Protein AF-A0AAW0AWB2-F1 (afdb_monomer_lite)

Secondary structure (DSSP, 8-state):
-HHHHHTTSPPPSS---SSS--GGGGGBTT-EEEE--TT-S-PEEEESHHHHHHHHHHHHHH--S---TTS---EEE-HHHHHHHHHHHHHHTS-TTT-BHHHHHHH---EEESS-S--BTTBPPEE-HHHHHHSPPPTT-S---EEEPPHHHHHHHHHHHTTTT---THHHHHHHHHTTT--GGGTTT--------

Structure (mmCIF, N/CA/C/O backbone):
data_AF-A0AAW0AWB2-F1
#
_entry.id   AF-A0AAW0AWB2-F1
#
loop_
_atom_site.group_PDB
_atom_site.id
_atom_site.type_symbol
_atom_site.label_atom_id
_atom_site.label_alt_id
_atom_site.label_comp_id
_atom_site.label_asym_id
_atom_site.label_entity_id
_atom_site.label_seq_id
_atom_site.pdbx_PDB_ins_code
_atom_site.Cartn_x
_atom_site.Cartn_y
_atom_site.Cartn_z
_atom_site.occupancy
_atom_site.B_iso_or_equiv
_atom_site.auth_seq_id
_atom_site.auth_comp_id
_atom_site.auth_asym_id
_atom_site.auth_atom_id
_atom_site.pdbx_PDB_model_num
ATOM 1 N N . MET A 1 1 ? -13.136 -0.465 19.641 1.00 57.09 1 MET A N 1
ATOM 2 C CA . MET A 1 1 ? -12.174 0.136 18.688 1.00 57.09 1 MET A CA 1
ATOM 3 C C . MET A 1 1 ? -12.326 -0.442 17.281 1.00 57.09 1 MET A C 1
ATOM 5 O O . MET A 1 1 ? -12.649 0.339 16.408 1.00 57.09 1 MET A O 1
ATOM 9 N N . LYS A 1 2 ? -12.242 -1.771 17.056 1.00 60.22 2 LYS A N 1
ATOM 10 C CA . LYS A 1 2 ? -12.521 -2.399 15.734 1.00 60.22 2 LYS A CA 1
ATOM 11 C C . LYS A 1 2 ? -13.836 -1.921 15.080 1.00 60.22 2 LYS A C 1
ATOM 13 O O . LYS A 1 2 ? -13.822 -1.470 13.945 1.00 60.22 2 LYS A O 1
ATOM 18 N N . ALA A 1 3 ? -14.942 -1.923 15.830 1.00 60.53 3 ALA A N 1
ATOM 19 C CA . ALA A 1 3 ? -16.248 -1.471 15.331 1.00 60.53 3 ALA A CA 1
ATOM 20 C C . ALA A 1 3 ? -16.291 0.013 14.900 1.00 60.53 3 ALA A C 1
ATOM 22 O O . ALA A 1 3 ? -16.955 0.334 13.924 1.00 60.53 3 ALA A O 1
ATOM 23 N N . LEU A 1 4 ? -15.545 0.897 15.578 1.00 65.25 4 LEU A N 1
ATOM 24 C CA . LEU A 1 4 ? -15.465 2.330 15.238 1.00 65.25 4 LEU A CA 1
ATOM 25 C C . LEU A 1 4 ? -14.695 2.592 13.939 1.00 65.25 4 LEU A C 1
ATOM 27 O O . LEU A 1 4 ? -14.828 3.655 13.353 1.00 65.25 4 LEU A O 1
ATOM 31 N N . LEU A 1 5 ? -13.868 1.648 13.500 1.00 62.62 5 LEU A N 1
ATOM 32 C CA . LEU A 1 5 ? -13.066 1.794 12.284 1.00 62.62 5 LEU A CA 1
ATOM 33 C C . LEU A 1 5 ? -13.757 1.197 11.078 1.00 62.62 5 LEU A C 1
ATOM 35 O O . LEU A 1 5 ? -13.580 1.667 9.962 1.00 62.62 5 LEU A O 1
ATOM 39 N N . LEU A 1 6 ? -14.592 0.191 11.306 1.00 61.47 6 LEU A N 1
ATOM 40 C CA . LEU A 1 6 ? -15.435 -0.366 10.260 1.00 61.47 6 LEU A CA 1
ATOM 41 C C . LEU A 1 6 ? -16.471 0.643 9.773 1.00 61.47 6 LEU A C 1
ATOM 43 O O . LEU A 1 6 ? -16.762 0.664 8.583 1.00 61.47 6 LEU A O 1
ATOM 47 N N . SER A 1 7 ? -16.938 1.547 10.641 1.00 67.12 7 SER A N 1
ATOM 48 C CA . SER A 1 7 ? -17.738 2.702 10.214 1.00 67.12 7 SER A CA 1
ATOM 49 C C . SER A 1 7 ? -16.964 3.715 9.365 1.00 67.12 7 SER A C 1
ATOM 51 O O . SER A 1 7 ? -17.587 4.583 8.764 1.00 67.12 7 SER A O 1
ATOM 53 N N . LEU A 1 8 ? -15.631 3.630 9.308 1.00 67.31 8 LEU A N 1
ATOM 54 C CA . LEU A 1 8 ? -14.802 4.499 8.467 1.00 67.31 8 LEU A CA 1
ATOM 55 C C . LEU A 1 8 ? -14.537 3.896 7.084 1.00 67.31 8 LEU A C 1
ATOM 57 O O . LEU A 1 8 ? -14.155 4.628 6.174 1.00 67.31 8 LEU A O 1
ATOM 61 N N . LEU A 1 9 ? -14.729 2.583 6.906 1.00 68.69 9 LEU A N 1
ATOM 62 C CA . LEU A 1 9 ? -14.572 1.954 5.599 1.00 68.69 9 LEU A CA 1
ATOM 63 C C . LEU A 1 9 ? -15.749 2.332 4.683 1.00 68.69 9 LEU A C 1
ATOM 65 O O . LEU A 1 9 ? -16.902 2.283 5.120 1.00 68.69 9 LEU A O 1
ATOM 69 N N . PRO A 1 10 ? -15.510 2.626 3.392 1.00 64.56 10 PRO A N 1
ATOM 70 C CA . PRO A 1 10 ? -16.582 2.823 2.428 1.00 64.56 10 PRO A CA 1
ATOM 71 C C . PRO A 1 10 ? -17.408 1.536 2.347 1.00 64.56 10 PRO A C 1
ATOM 73 O O . PRO A 1 10 ? -16.898 0.457 2.033 1.00 64.56 10 PRO A O 1
ATOM 76 N N . THR A 1 11 ? -18.683 1.615 2.710 1.00 59.84 11 THR A N 1
ATOM 77 C CA . THR A 1 11 ? -19.606 0.480 2.655 1.00 59.84 11 THR A CA 1
ATOM 78 C C . THR A 1 11 ? -20.041 0.283 1.201 1.00 59.84 11 THR A C 1
ATOM 80 O O . THR A 1 11 ? -20.536 1.241 0.601 1.00 59.84 11 THR A O 1
ATOM 83 N N . PRO A 1 12 ? -19.877 -0.908 0.594 1.00 52.75 12 PRO A N 1
ATOM 84 C CA . PRO A 1 12 ? -20.561 -1.194 -0.660 1.00 52.75 12 PRO A CA 1
ATOM 85 C C . PRO A 1 12 ? -22.070 -1.091 -0.400 1.00 52.75 12 PRO A C 1
ATOM 87 O O . PRO A 1 12 ? -22.588 -1.691 0.539 1.00 52.75 12 PRO A O 1
ATOM 90 N N . MET A 1 13 ? -22.772 -0.272 -1.190 1.00 42.16 13 MET A N 1
ATOM 91 C CA . MET A 1 13 ? -24.164 0.136 -0.929 1.00 42.16 13 MET A CA 1
ATOM 92 C C . MET A 1 13 ? -25.191 -1.011 -0.949 1.00 42.16 13 MET A C 1
ATOM 94 O O . MET A 1 13 ? -26.359 -0.791 -0.634 1.00 42.16 13 MET A O 1
ATOM 98 N N . SER A 1 14 ? -24.805 -2.238 -1.294 1.00 42.94 14 SER A N 1
ATOM 99 C CA . SER A 1 14 ? -25.716 -3.376 -1.314 1.00 42.94 14 SER A CA 1
ATOM 100 C C . SER A 1 14 ? -25.521 -4.259 -0.082 1.00 42.94 14 SER A C 1
ATOM 102 O O . SER A 1 14 ? -24.572 -5.036 -0.031 1.00 42.94 14 SER A O 1
ATOM 104 N N . LYS A 1 15 ? -26.506 -4.205 0.826 1.00 43.25 15 LYS A N 1
ATOM 105 C CA . LYS A 1 15 ? -26.746 -5.083 1.994 1.00 43.25 15 LYS A CA 1
ATOM 106 C C . LYS A 1 15 ? -26.159 -4.597 3.324 1.00 43.25 15 LYS A C 1
ATOM 108 O O . LYS A 1 15 ? -25.208 -5.149 3.862 1.00 43.25 15 LYS A O 1
ATOM 113 N N . LEU A 1 16 ? -26.858 -3.634 3.923 1.00 44.06 16 LEU A N 1
ATOM 114 C CA . LEU A 1 16 ? -26.920 -3.496 5.379 1.00 44.06 16 LEU A CA 1
ATOM 115 C C . LEU A 1 16 ? -27.831 -4.607 5.926 1.00 44.06 16 LEU A C 1
ATOM 117 O O . LEU A 1 16 ? -29.018 -4.385 6.149 1.00 44.06 16 LEU A O 1
ATOM 121 N N . GLN A 1 17 ? -27.295 -5.818 6.077 1.00 44.91 17 GLN A N 1
ATOM 122 C CA . GLN A 1 17 ? -27.906 -6.831 6.937 1.00 44.91 17 GLN A CA 1
ATOM 123 C C . GLN A 1 17 ? -27.168 -6.835 8.280 1.00 44.91 17 GLN A C 1
ATOM 125 O O . GLN A 1 17 ? -25.956 -6.662 8.347 1.00 44.91 17 GLN A O 1
ATOM 130 N N . GLN A 1 18 ? -27.970 -6.906 9.331 1.00 59.75 18 GLN A N 1
ATOM 131 C CA . GLN A 1 18 ? -27.679 -6.592 10.722 1.00 59.75 18 GLN A CA 1
ATOM 132 C C . GLN A 1 18 ? -26.725 -7.604 11.384 1.00 59.75 18 GLN A C 1
ATOM 134 O O . GLN A 1 18 ? -26.757 -8.787 11.062 1.00 59.75 18 GLN A O 1
ATOM 139 N N . ASP A 1 19 ? -25.983 -7.097 12.369 1.00 62.22 19 ASP A N 1
ATOM 140 C CA . ASP A 1 19 ? -25.159 -7.776 13.378 1.00 62.22 19 ASP A CA 1
ATOM 141 C C . ASP A 1 19 ? -23.731 -8.208 12.999 1.00 62.22 19 ASP A C 1
ATOM 143 O O . ASP A 1 19 ? -23.468 -9.230 12.380 1.00 62.22 19 ASP A O 1
ATOM 147 N N . TYR A 1 20 ? -22.804 -7.415 13.542 1.00 53.88 20 TYR A N 1
ATOM 148 C CA . TYR A 1 20 ? -21.346 -7.437 13.447 1.00 53.88 20 TYR A CA 1
ATOM 149 C C . TYR A 1 20 ? -20.748 -6.900 12.142 1.00 53.88 20 TYR A C 1
ATOM 151 O O . TYR A 1 20 ? -20.964 -7.446 11.065 1.00 53.88 20 TYR A O 1
ATOM 159 N N . PRO A 1 21 ? -19.957 -5.812 12.226 1.00 64.25 21 PRO A N 1
ATOM 160 C CA . PRO A 1 21 ? -19.252 -5.318 11.063 1.00 64.25 21 PRO A CA 1
ATOM 161 C C . PRO A 1 21 ? -18.211 -6.355 10.633 1.00 64.25 21 PRO A C 1
ATOM 163 O O . PRO A 1 21 ? -17.464 -6.868 11.468 1.00 64.25 21 PRO A O 1
ATOM 166 N N . ASP A 1 22 ? -18.195 -6.645 9.335 1.00 80.00 22 ASP A N 1
ATOM 167 C CA . ASP A 1 22 ? -17.316 -7.620 8.698 1.00 80.00 22 ASP A CA 1
ATOM 168 C C . ASP A 1 22 ? -15.842 -7.287 8.983 1.00 80.00 22 ASP A C 1
ATOM 170 O O . ASP A 1 22 ? -15.256 -6.375 8.392 1.00 80.00 22 ASP A O 1
ATOM 174 N N . LEU A 1 23 ? -15.270 -7.996 9.961 1.00 81.12 23 LEU A N 1
ATOM 175 C CA . LEU A 1 23 ? -13.900 -7.790 10.416 1.00 81.12 23 LEU A CA 1
ATOM 176 C C . LEU A 1 23 ? -12.888 -8.175 9.336 1.00 81.12 23 LEU A C 1
ATOM 178 O O . LEU A 1 23 ? 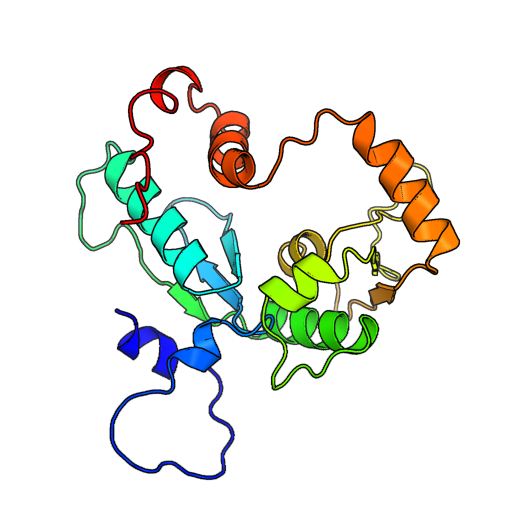-11.783 -7.632 9.357 1.00 81.12 23 LEU A O 1
ATOM 182 N N . ASP A 1 24 ? -13.263 -9.045 8.398 1.00 86.56 24 ASP A N 1
ATOM 183 C CA . ASP A 1 24 ? -12.372 -9.538 7.349 1.00 86.56 24 ASP A CA 1
ATOM 184 C C . ASP A 1 24 ? -12.015 -8.411 6.378 1.00 86.56 24 ASP A C 1
ATOM 186 O O . ASP A 1 24 ? -10.903 -8.352 5.849 1.00 86.56 24 ASP A O 1
ATOM 190 N N . ARG A 1 25 ? -12.888 -7.401 6.262 1.00 88.06 25 ARG A N 1
ATOM 191 C CA . ARG A 1 25 ? -12.584 -6.183 5.503 1.00 88.06 25 ARG A CA 1
ATOM 192 C C . ARG A 1 25 ? -11.356 -5.455 6.031 1.00 88.06 25 ARG A C 1
ATOM 194 O O . ARG A 1 25 ? -10.661 -4.822 5.245 1.00 88.06 25 ARG A O 1
ATOM 201 N N . LEU A 1 26 ? -11.043 -5.541 7.327 1.00 88.81 26 LEU A N 1
ATOM 202 C CA . LEU A 1 26 ? -9.852 -4.898 7.903 1.00 88.81 26 LEU A CA 1
ATOM 203 C C . LEU A 1 26 ? -8.537 -5.569 7.483 1.00 88.81 26 LEU A C 1
ATOM 205 O O . LEU A 1 26 ? -7.476 -4.969 7.677 1.00 88.81 26 LEU A O 1
ATOM 209 N N . GLU A 1 27 ? -8.600 -6.773 6.913 1.00 91.31 27 GLU A N 1
ATOM 210 C CA . GLU A 1 27 ? -7.441 -7.533 6.436 1.00 91.31 27 GLU A CA 1
ATOM 211 C C . GLU A 1 27 ? -7.132 -7.291 4.951 1.00 91.31 27 GLU A C 1
ATOM 213 O O . GLU A 1 27 ? -6.044 -7.642 4.473 1.00 91.31 27 GLU A O 1
ATOM 218 N N . LEU A 1 28 ? -8.057 -6.646 4.231 1.00 94.56 28 LEU A N 1
ATOM 219 C CA . LEU A 1 28 ? -7.888 -6.279 2.828 1.00 94.56 28 LEU A CA 1
ATOM 220 C C . LEU A 1 28 ? -6.666 -5.377 2.632 1.00 94.56 28 LEU A C 1
ATOM 222 O O . LEU A 1 28 ? -6.385 -4.479 3.430 1.00 94.56 28 LEU A O 1
ATOM 226 N N . ALA A 1 29 ? -5.971 -5.559 1.512 1.00 95.81 29 ALA A N 1
ATOM 227 C CA . ALA A 1 29 ? -4.860 -4.701 1.107 1.00 95.81 29 ALA A CA 1
ATOM 228 C C . ALA A 1 29 ? -5.294 -3.236 0.911 1.00 95.81 29 ALA A C 1
ATOM 230 O O . ALA A 1 29 ? -4.481 -2.322 1.036 1.00 95.81 29 ALA A O 1
ATOM 231 N N . THR A 1 30 ? -6.581 -3.016 0.634 1.00 95.31 30 THR A N 1
ATOM 232 C CA . THR A 1 30 ? -7.214 -1.706 0.438 1.00 95.31 30 THR A CA 1
ATOM 233 C C . THR A 1 30 ? -7.686 -1.054 1.740 1.00 95.31 30 THR A C 1
ATOM 235 O O . THR A 1 30 ? -8.066 0.121 1.729 1.00 95.31 30 THR A O 1
ATOM 238 N N . SER A 1 31 ? -7.615 -1.757 2.874 1.00 94.06 31 SER A N 1
ATOM 239 C CA . SER A 1 31 ? -7.905 -1.202 4.200 1.00 94.06 31 SER A CA 1
ATOM 240 C C . SER A 1 31 ? -6.713 -0.414 4.724 1.00 94.06 31 SER A C 1
ATOM 242 O O . SER A 1 31 ? -5.887 -0.902 5.502 1.00 94.06 31 SER A O 1
ATOM 244 N N . VAL A 1 32 ? -6.633 0.828 4.248 1.00 92.75 32 VAL A N 1
ATOM 245 C CA . VAL A 1 32 ? -5.561 1.767 4.558 1.00 92.75 32 VAL A CA 1
ATOM 246 C C . VAL A 1 32 ? -6.063 2.842 5.509 1.00 92.75 32 VAL A C 1
ATOM 248 O O . VAL A 1 32 ? -7.089 3.480 5.269 1.00 92.75 32 VAL A O 1
ATOM 251 N N . PHE A 1 33 ? -5.315 3.058 6.584 1.00 90.56 33 PHE A N 1
ATOM 252 C CA . PHE A 1 33 ? -5.642 4.037 7.606 1.00 90.56 33 PHE A CA 1
ATOM 253 C C . PHE A 1 33 ? -4.508 5.039 7.760 1.00 90.56 33 PHE A C 1
ATOM 255 O O . PHE A 1 33 ? -3.329 4.706 7.631 1.00 90.56 33 PHE A O 1
ATOM 262 N N . ARG A 1 34 ? -4.884 6.271 8.075 1.00 88.62 34 ARG A N 1
ATOM 263 C CA . ARG A 1 34 ? -3.978 7.339 8.455 1.00 88.62 34 ARG A CA 1
ATOM 264 C C . ARG A 1 34 ? -4.058 7.530 9.959 1.00 88.62 34 ARG A C 1
ATOM 266 O O . ARG A 1 34 ? -5.147 7.649 10.519 1.00 88.62 34 ARG A O 1
ATOM 273 N N . ILE A 1 35 ? -2.899 7.561 10.602 1.00 86.06 35 ILE A N 1
ATOM 274 C CA . ILE A 1 35 ? -2.771 7.923 12.012 1.00 86.06 35 ILE A CA 1
ATOM 275 C C . ILE A 1 35 ? -2.284 9.370 12.050 1.00 86.06 35 ILE A C 1
ATOM 277 O O . ILE A 1 35 ? -1.152 9.656 11.641 1.00 86.06 35 ILE A O 1
ATOM 281 N N . GLN A 1 36 ? -3.150 10.282 12.496 1.00 81.44 36 GLN A N 1
ATOM 282 C CA . GLN A 1 36 ? -2.788 11.685 12.688 1.00 81.44 36 GLN A CA 1
ATOM 283 C C . GLN A 1 36 ? -2.110 11.875 14.049 1.00 81.44 36 GLN A C 1
ATOM 285 O O . GLN A 1 36 ? -2.519 11.289 15.054 1.00 81.44 36 GLN A O 1
ATOM 290 N N . ARG A 1 37 ? -1.046 12.683 14.074 1.00 74.50 37 ARG A N 1
ATOM 291 C CA . ARG A 1 37 ? -0.303 13.036 15.288 1.00 74.50 37 ARG A CA 1
ATOM 292 C C . ARG A 1 37 ? -0.578 14.499 15.620 1.00 74.50 37 ARG A C 1
ATOM 294 O O . ARG A 1 37 ? -0.403 15.355 14.764 1.00 74.50 37 ARG A O 1
ATOM 301 N N . THR A 1 38 ? -0.918 14.781 16.874 1.00 66.19 38 THR A N 1
ATOM 302 C CA . THR A 1 38 ? -1.264 16.126 17.383 1.00 66.19 38 THR A CA 1
ATOM 303 C C . THR A 1 38 ? -0.165 17.177 17.202 1.00 66.19 38 THR A C 1
ATOM 305 O O . THR A 1 38 ? -0.442 18.368 17.113 1.00 66.19 38 THR A O 1
ATOM 308 N N . VAL A 1 39 ? 1.101 16.755 17.185 1.00 66.12 39 VAL A N 1
ATOM 309 C CA . VAL A 1 39 ? 2.268 17.652 17.284 1.00 66.12 39 VAL A CA 1
ATOM 310 C C . VAL A 1 39 ? 3.202 17.605 16.077 1.00 66.12 39 VAL A C 1
ATOM 312 O O . VAL A 1 39 ? 4.166 18.365 16.024 1.00 66.12 39 VAL A O 1
ATOM 315 N N . GLU A 1 40 ? 2.938 16.746 15.093 1.00 62.53 40 GLU A N 1
ATOM 316 C CA . GLU A 1 40 ? 3.792 16.600 13.913 1.00 62.53 40 GLU A CA 1
ATOM 317 C C . GLU A 1 40 ? 2.960 16.721 12.636 1.00 62.53 40 GLU A C 1
ATOM 319 O O . GLU A 1 40 ? 1.923 16.082 12.497 1.00 62.53 40 GLU A O 1
ATOM 324 N N . THR A 1 41 ? 3.467 17.459 11.645 1.00 59.09 41 THR A N 1
ATOM 325 C CA . THR A 1 41 ? 2.896 17.518 10.284 1.00 59.09 41 THR A CA 1
ATOM 326 C C . THR A 1 41 ? 2.970 16.181 9.539 1.00 59.09 41 THR A C 1
ATOM 328 O O . THR A 1 41 ? 2.519 16.073 8.400 1.00 59.09 41 THR A O 1
ATOM 331 N N . GLN A 1 42 ? 3.557 15.156 10.159 1.00 65.06 42 GLN A N 1
ATOM 332 C CA . GLN A 1 42 ? 3.809 13.867 9.549 1.00 65.06 42 GLN A CA 1
ATOM 333 C C . GLN A 1 42 ? 2.786 12.843 10.038 1.00 65.06 42 GLN A C 1
ATOM 335 O O . GLN A 1 42 ? 2.823 12.393 11.183 1.00 65.06 42 GLN A O 1
ATOM 340 N N . SER A 1 43 ? 1.876 12.467 9.145 1.00 74.44 43 SER A N 1
ATOM 341 C CA . SER A 1 43 ? 0.949 11.359 9.357 1.00 74.44 43 SER A CA 1
ATOM 342 C C . SER A 1 43 ? 1.569 10.039 8.913 1.00 74.44 43 SER A C 1
ATOM 344 O O . SER A 1 43 ? 2.240 10.000 7.880 1.00 74.44 43 SER A O 1
ATOM 346 N N . ASP A 1 44 ? 1.275 8.959 9.632 1.00 82.88 44 ASP A N 1
ATOM 347 C CA . ASP A 1 44 ? 1.660 7.615 9.205 1.00 82.88 44 ASP A CA 1
ATOM 348 C C . ASP A 1 44 ? 0.520 6.935 8.464 1.00 82.88 44 ASP A C 1
ATOM 350 O O . ASP A 1 44 ? -0.633 6.980 8.899 1.00 82.88 44 ASP A O 1
ATOM 354 N N . VAL A 1 45 ? 0.867 6.274 7.364 1.00 86.00 45 VAL A N 1
ATOM 355 C CA . VAL A 1 45 ? -0.034 5.400 6.619 1.00 86.00 45 VAL A CA 1
ATOM 356 C C . VAL A 1 45 ? 0.234 3.968 7.064 1.00 86.00 45 VAL A C 1
ATOM 358 O O . VAL A 1 45 ? 1.362 3.480 6.987 1.00 86.00 45 VAL A O 1
ATOM 361 N N . VAL A 1 46 ? -0.804 3.303 7.555 1.00 87.44 46 VAL A N 1
ATOM 362 C CA . VAL A 1 46 ? -0.764 1.904 7.985 1.00 87.44 46 VAL A CA 1
ATOM 363 C C . VAL A 1 46 ? -1.762 1.103 7.165 1.00 87.44 46 VAL A C 1
ATOM 365 O O . VAL A 1 46 ? -2.861 1.569 6.860 1.00 87.44 46 VAL A O 1
ATOM 368 N N . ILE A 1 47 ? -1.373 -0.111 6.794 1.00 84.38 47 ILE A N 1
ATOM 369 C CA . ILE A 1 47 ? -2.219 -1.016 6.023 1.00 84.38 47 ILE A CA 1
ATOM 370 C C . ILE A 1 47 ? -2.586 -2.173 6.939 1.00 84.38 47 ILE A C 1
ATOM 372 O O . ILE A 1 47 ? -1.704 -2.774 7.545 1.00 84.38 47 ILE A O 1
ATOM 376 N N . ARG A 1 48 ? -3.879 -2.491 7.011 1.00 85.75 48 ARG A N 1
ATOM 377 C CA . ARG A 1 48 ? -4.504 -3.363 8.016 1.00 85.75 48 ARG A CA 1
ATOM 378 C C . ARG A 1 48 ? -4.638 -2.738 9.393 1.00 85.75 48 ARG A C 1
ATOM 380 O O . ARG A 1 48 ? -3.824 -1.947 9.873 1.00 85.75 48 ARG A O 1
ATOM 387 N N . TRP A 1 49 ? -5.674 -3.195 10.081 1.00 79.50 49 TRP A N 1
ATOM 388 C CA . TRP A 1 49 ? -5.947 -2.771 11.443 1.00 79.50 49 TRP A CA 1
ATOM 389 C C . TRP A 1 49 ? -4.959 -3.337 12.466 1.00 79.50 49 TRP A C 1
ATOM 391 O O . TRP A 1 49 ? -4.605 -2.649 13.422 1.00 79.50 49 TRP A O 1
ATOM 401 N N . ASP A 1 50 ? -4.485 -4.568 12.290 1.00 78.19 50 ASP A N 1
ATOM 402 C CA . ASP A 1 50 ? -3.546 -5.157 13.248 1.00 78.19 50 ASP A CA 1
ATOM 403 C C . ASP A 1 50 ? -2.208 -4.404 13.281 1.00 78.19 50 ASP A C 1
ATOM 405 O O . ASP A 1 50 ? -1.627 -4.222 14.352 1.00 78.19 50 ASP A O 1
ATOM 409 N N . GLU A 1 51 ? -1.771 -3.858 12.146 1.00 79.62 51 GLU A N 1
ATOM 410 C CA . GLU A 1 51 ? -0.594 -2.987 12.080 1.00 79.62 51 GLU A CA 1
ATOM 411 C C . GLU A 1 51 ? -0.857 -1.642 12.760 1.00 79.62 51 GLU A C 1
ATOM 413 O O . GLU A 1 51 ? -0.061 -1.212 13.597 1.00 79.62 51 GLU A O 1
ATOM 418 N N . ALA A 1 52 ? -2.021 -1.034 12.504 1.00 76.00 52 ALA A N 1
ATOM 419 C CA . ALA A 1 52 ? -2.446 0.171 13.210 1.00 76.00 52 ALA A CA 1
ATOM 420 C C . ALA A 1 52 ? -2.442 -0.044 14.734 1.00 76.00 52 ALA A C 1
ATOM 422 O O . ALA A 1 52 ? -1.896 0.772 15.472 1.00 76.00 52 ALA A O 1
ATOM 423 N N . ARG A 1 53 ? -2.961 -1.178 15.227 1.00 75.50 53 ARG A N 1
ATOM 424 C CA . ARG A 1 53 ? -2.939 -1.523 16.659 1.00 75.50 53 ARG A CA 1
ATOM 425 C C . ARG A 1 53 ? -1.531 -1.610 17.221 1.00 75.50 53 ARG A C 1
ATOM 427 O O . ARG A 1 53 ? -1.317 -1.143 18.337 1.00 75.50 53 ARG A O 1
ATOM 434 N N . VAL A 1 54 ? -0.599 -2.234 16.503 1.00 75.69 54 VAL A N 1
ATOM 435 C CA . VAL A 1 54 ? 0.793 -2.356 16.955 1.00 75.69 54 VAL A CA 1
ATOM 436 C C . VAL A 1 54 ? 1.437 -0.975 17.041 1.00 75.69 54 VAL A C 1
ATOM 438 O O . VAL A 1 54 ? 2.051 -0.669 18.064 1.00 75.69 54 VAL A O 1
ATOM 441 N N . CYS A 1 55 ? 1.239 -0.123 16.032 1.00 72.75 55 CYS A N 1
ATOM 442 C CA . CYS A 1 55 ? 1.710 1.262 16.043 1.00 72.75 55 CYS A CA 1
ATOM 443 C C . CYS A 1 55 ? 1.132 2.047 17.229 1.00 72.75 55 CYS A C 1
ATOM 445 O O . CYS A 1 55 ? 1.891 2.643 17.995 1.00 72.75 55 CYS A O 1
ATOM 447 N N . LEU A 1 56 ? -0.187 1.978 17.441 1.00 72.06 56 LEU A N 1
ATOM 448 C CA . LEU A 1 56 ? -0.870 2.631 18.562 1.00 72.06 56 LEU A CA 1
ATOM 449 C C . LEU A 1 56 ? -0.345 2.119 19.913 1.00 72.06 56 LEU A C 1
ATOM 451 O O . LEU A 1 56 ? 0.051 2.903 20.771 1.00 72.06 56 LEU A O 1
ATOM 455 N N . HIS A 1 57 ? -0.296 0.800 20.110 1.00 74.88 57 HIS A N 1
ATOM 456 C CA . HIS A 1 57 ? 0.127 0.200 21.376 1.00 74.88 57 HIS A CA 1
ATOM 457 C C . HIS A 1 57 ? 1.592 0.507 21.698 1.00 74.88 57 HIS A C 1
ATOM 459 O O . HIS A 1 57 ? 1.930 0.829 22.840 1.00 74.88 57 HIS A O 1
ATOM 465 N N . TRP A 1 58 ? 2.475 0.419 20.699 1.00 73.69 58 TRP A N 1
ATOM 466 C CA . TRP A 1 58 ? 3.873 0.786 20.879 1.00 73.69 58 TRP A CA 1
ATOM 467 C C . TRP A 1 58 ? 4.000 2.251 21.295 1.00 73.69 58 TRP A C 1
ATOM 469 O O . TRP A 1 58 ? 4.753 2.557 22.222 1.00 73.69 58 TRP A O 1
ATOM 479 N N . TRP A 1 59 ? 3.245 3.142 20.656 1.00 70.19 59 TRP A N 1
ATOM 480 C CA . TRP A 1 59 ? 3.321 4.565 20.943 1.00 70.19 59 TRP A CA 1
ATOM 481 C C . TRP A 1 59 ? 2.835 4.892 22.355 1.00 70.19 59 TRP A C 1
ATOM 483 O O . TRP A 1 59 ? 3.585 5.520 23.094 1.00 70.19 59 TRP A O 1
ATOM 493 N N . VAL A 1 60 ? 1.688 4.346 22.787 1.00 71.94 60 VAL A N 1
ATOM 494 C CA . VAL A 1 60 ? 1.191 4.472 24.178 1.00 71.94 60 VAL A CA 1
ATOM 495 C C . VAL A 1 60 ? 2.258 4.078 25.196 1.00 71.94 60 VAL A C 1
ATOM 497 O O . VAL A 1 60 ? 2.416 4.719 26.231 1.00 71.94 60 VAL A O 1
ATOM 500 N N . ARG A 1 61 ? 3.000 3.004 24.914 1.00 74.44 61 ARG A N 1
ATOM 501 C CA . ARG A 1 61 ? 4.010 2.481 25.836 1.00 74.44 61 ARG A CA 1
ATOM 502 C C . ARG A 1 61 ? 5.281 3.334 25.887 1.00 74.44 61 ARG A C 1
ATOM 504 O O . ARG A 1 61 ? 5.989 3.290 26.891 1.00 74.44 61 ARG A O 1
ATOM 511 N N . ASN A 1 62 ? 5.607 4.056 24.815 1.00 70.44 62 ASN A N 1
ATOM 512 C CA . ASN A 1 62 ? 6.880 4.773 24.673 1.00 70.44 62 ASN A CA 1
ATOM 513 C C . ASN A 1 62 ? 6.746 6.298 24.730 1.00 70.44 62 ASN A C 1
ATOM 515 O O . ASN A 1 62 ? 7.752 6.984 24.937 1.00 70.44 62 ASN A O 1
ATOM 519 N N . SER A 1 63 ? 5.538 6.844 24.598 1.00 67.06 63 SER A N 1
ATOM 520 C CA . SER A 1 63 ? 5.277 8.249 24.867 1.00 67.06 63 SER A CA 1
ATOM 521 C C . SER A 1 63 ? 5.487 8.501 26.361 1.00 67.06 63 SER A C 1
ATOM 523 O O . SER A 1 63 ? 4.734 8.018 27.199 1.00 67.06 63 SER A O 1
ATOM 525 N N . LYS A 1 64 ? 6.514 9.283 26.713 1.00 69.31 64 LYS A N 1
ATOM 526 C CA . LYS A 1 64 ? 6.652 9.849 28.071 1.00 69.31 64 LYS A CA 1
ATOM 527 C C . LYS A 1 64 ? 5.542 10.851 28.397 1.00 69.31 64 LYS A C 1
ATOM 529 O O . LYS A 1 64 ? 5.447 11.305 29.534 1.00 69.31 64 LYS A O 1
ATOM 534 N N . LEU A 1 65 ? 4.767 11.239 27.387 1.00 59.50 65 LEU A N 1
ATOM 535 C CA . LEU A 1 65 ? 3.587 12.055 27.568 1.00 59.50 65 LEU A CA 1
ATOM 536 C C . LEU A 1 65 ? 2.595 11.261 28.423 1.00 59.50 65 LEU A C 1
ATOM 538 O O . LEU A 1 65 ? 2.440 10.056 28.194 1.00 59.50 65 LEU A O 1
ATOM 542 N N . PRO A 1 66 ? 1.951 11.898 29.416 1.00 57.91 66 PRO A N 1
ATOM 543 C CA . PRO A 1 66 ? 0.834 11.268 30.097 1.00 57.91 66 PRO A CA 1
ATOM 544 C C . PRO 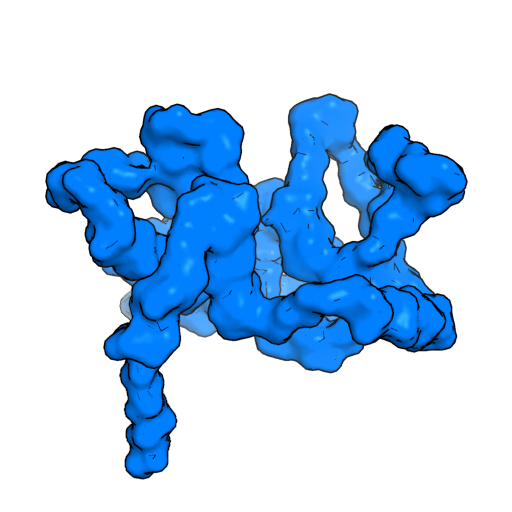A 1 66 ? -0.113 10.758 29.014 1.00 57.91 66 PRO A C 1
ATOM 546 O O . PRO A 1 66 ? -0.342 11.466 28.033 1.00 57.91 66 PRO A O 1
ATOM 549 N N . ILE A 1 67 ? -0.602 9.523 29.166 1.00 54.09 67 ILE A N 1
ATOM 550 C CA . ILE A 1 67 ? -1.629 8.913 28.313 1.00 54.09 67 ILE A CA 1
ATOM 551 C C . ILE A 1 67 ? -2.912 9.723 28.527 1.00 54.09 67 ILE A C 1
ATOM 553 O O . ILE A 1 67 ? -3.875 9.279 29.145 1.00 54.09 67 ILE A O 1
ATOM 557 N N . GLN A 1 68 ? -2.903 10.982 28.117 1.00 51.31 68 GLN A N 1
ATOM 558 C CA . GLN A 1 68 ? -4.105 11.742 27.954 1.00 51.31 68 GLN A CA 1
ATOM 559 C C . GLN A 1 68 ? -4.767 11.122 26.739 1.00 51.31 68 GLN A C 1
ATOM 561 O O . GLN A 1 68 ? -4.140 10.823 25.722 1.00 51.31 68 GLN A O 1
ATOM 566 N N . LYS A 1 69 ? -6.056 10.867 26.904 1.00 53.72 69 LYS A N 1
ATOM 567 C CA . LYS A 1 69 ? -6.982 10.298 25.924 1.00 53.72 69 LYS A CA 1
ATOM 568 C C . LYS A 1 69 ? -6.905 10.980 24.541 1.00 53.72 69 LYS A C 1
ATOM 570 O O . LYS A 1 69 ? -7.404 10.426 23.573 1.00 53.72 69 LYS A O 1
ATOM 575 N N . GLU A 1 70 ? -6.276 12.150 24.491 1.00 51.59 70 GLU A N 1
ATOM 576 C CA . GLU A 1 70 ? -6.072 13.082 23.380 1.00 51.59 70 GLU A CA 1
ATOM 577 C C . GLU A 1 70 ? -4.841 12.777 22.513 1.00 51.59 70 GLU A C 1
ATOM 579 O O . GLU A 1 70 ? -4.685 13.339 21.438 1.00 51.59 70 GLU A O 1
ATOM 584 N N . ALA A 1 71 ? -3.945 11.888 22.948 1.00 51.94 71 ALA A N 1
ATOM 585 C CA . ALA A 1 71 ? -2.682 11.645 22.255 1.00 51.94 71 ALA A CA 1
ATOM 586 C C . ALA A 1 71 ? -2.877 10.943 20.879 1.00 51.94 71 ALA A C 1
ATOM 588 O O . ALA A 1 71 ? -2.012 11.003 20.009 1.00 51.94 71 ALA A O 1
ATOM 589 N N . PHE A 1 72 ? -4.055 10.363 20.634 1.00 56.19 72 PHE A N 1
ATOM 590 C CA . PHE A 1 72 ? -4.507 9.991 19.294 1.00 56.19 72 PHE A CA 1
ATOM 591 C C . PHE A 1 72 ? -5.779 10.765 18.977 1.00 56.19 72 PHE A C 1
ATOM 593 O O . PHE A 1 72 ? -6.849 10.410 19.470 1.00 56.19 72 PHE A O 1
ATOM 600 N N . GLU A 1 73 ? -5.669 11.811 18.164 1.00 60.41 73 GLU A N 1
ATOM 601 C CA . GLU A 1 73 ? -6.848 12.574 17.751 1.00 60.41 73 GLU A CA 1
ATOM 602 C C . GLU A 1 73 ? -7.718 11.761 16.797 1.00 60.41 73 GLU A C 1
ATOM 604 O O . GLU A 1 73 ? -8.938 11.727 16.966 1.00 60.41 73 GLU A O 1
ATOM 609 N N . SER A 1 74 ? -7.116 11.025 15.855 1.00 75.19 74 SER A N 1
ATOM 610 C CA . SER A 1 74 ? -7.893 10.169 14.967 1.00 75.19 74 SER A CA 1
ATOM 611 C C . SER A 1 74 ? -7.065 9.089 14.261 1.00 75.19 74 SER A C 1
ATOM 613 O O . SER A 1 74 ? -5.934 9.290 13.811 1.00 75.19 74 SER A O 1
ATOM 615 N N . VAL A 1 75 ? -7.658 7.896 14.175 1.00 83.00 75 VAL A N 1
ATOM 616 C CA . VAL A 1 75 ? -7.343 6.927 13.124 1.00 83.00 75 VAL A CA 1
ATOM 617 C C . VAL A 1 75 ? -8.445 7.081 12.099 1.00 83.00 75 VAL A C 1
ATOM 619 O O . VAL A 1 75 ? -9.613 6.857 12.415 1.00 83.00 75 VAL A O 1
ATOM 622 N N . GLU A 1 76 ? -8.078 7.473 10.890 1.00 87.69 76 GLU A N 1
ATOM 623 C CA . GLU A 1 76 ? -9.024 7.752 9.817 1.00 87.69 76 GLU A CA 1
ATOM 624 C C . GLU A 1 76 ? -8.781 6.813 8.652 1.00 87.69 76 GLU A C 1
ATOM 626 O O . GLU A 1 76 ? -7.645 6.445 8.358 1.00 87.69 76 GLU A O 1
ATOM 631 N N . PHE A 1 77 ? -9.849 6.418 7.970 1.00 89.56 77 PHE A N 1
ATOM 632 C CA . PHE A 1 77 ? -9.697 5.708 6.713 1.00 89.56 77 PHE A CA 1
ATOM 633 C C . PHE A 1 77 ? -9.121 6.655 5.657 1.00 89.56 77 PHE A C 1
ATOM 635 O O . PHE A 1 77 ? -9.699 7.702 5.357 1.00 89.56 77 PHE A O 1
ATOM 642 N N . ASP A 1 78 ? -7.988 6.279 5.072 1.00 90.81 78 ASP A N 1
ATOM 643 C CA . ASP A 1 78 ? -7.335 7.084 4.051 1.00 90.81 78 ASP A CA 1
ATOM 644 C C . ASP A 1 78 ? -7.824 6.661 2.669 1.00 90.81 78 ASP A C 1
ATOM 646 O O . ASP A 1 78 ? -7.253 5.788 2.011 1.00 90.81 78 ASP A O 1
ATOM 650 N N . LYS A 1 79 ? -8.900 7.310 2.218 1.00 91.75 79 LYS A N 1
ATOM 651 C CA . LYS A 1 79 ? -9.521 7.024 0.921 1.00 91.75 79 LYS A CA 1
ATOM 652 C C . LYS A 1 79 ? -8.529 7.116 -0.240 1.00 91.75 79 LYS A C 1
ATOM 654 O O . LYS A 1 79 ? -8.620 6.319 -1.171 1.00 91.75 79 LYS A O 1
ATOM 659 N N . ARG A 1 80 ? -7.589 8.063 -0.202 1.00 90.56 80 ARG A N 1
ATOM 660 C CA . ARG A 1 80 ? -6.629 8.267 -1.295 1.00 90.56 80 ARG A CA 1
ATOM 661 C C . ARG A 1 80 ? -5.601 7.142 -1.323 1.00 90.56 80 ARG A C 1
ATOM 663 O O . ARG A 1 80 ? -5.377 6.547 -2.373 1.00 90.56 80 ARG A O 1
ATOM 670 N N . SER A 1 81 ? -5.026 6.814 -0.170 1.00 92.25 81 SER A N 1
ATOM 671 C CA . SER A 1 81 ? -4.087 5.694 -0.044 1.00 92.25 81 SER A CA 1
ATOM 672 C C . SER A 1 81 ? -4.755 4.353 -0.365 1.00 92.25 81 SER A C 1
ATOM 674 O O . SER A 1 81 ? -4.145 3.493 -0.994 1.00 92.25 81 SER A O 1
ATOM 676 N N . SER A 1 82 ? -6.031 4.191 -0.007 1.00 93.88 82 SER A N 1
ATOM 677 C CA . SER A 1 82 ? -6.838 3.015 -0.351 1.00 93.88 82 SER A CA 1
ATOM 678 C C . SER A 1 82 ? -7.044 2.861 -1.862 1.00 93.88 82 SER A C 1
ATOM 680 O O . SER A 1 82 ? -6.900 1.761 -2.392 1.00 93.88 82 SER A O 1
ATOM 682 N N . GLN A 1 83 ? -7.298 3.957 -2.585 1.00 93.31 83 GLN A N 1
ATOM 683 C CA . GLN A 1 83 ? -7.385 3.936 -4.050 1.00 93.31 83 GLN A CA 1
ATOM 684 C C . GLN A 1 83 ? -6.056 3.530 -4.698 1.00 93.31 83 GLN A C 1
ATOM 686 O O . GLN A 1 83 ? -6.051 2.710 -5.613 1.00 93.31 83 GLN A O 1
ATOM 691 N N . ILE A 1 84 ? -4.934 4.048 -4.187 1.00 93.62 84 ILE A N 1
ATOM 692 C CA . ILE A 1 84 ? -3.594 3.639 -4.636 1.00 93.62 84 ILE A CA 1
ATOM 693 C C . ILE A 1 84 ? -3.381 2.145 -4.367 1.00 93.62 84 ILE A C 1
ATOM 695 O O . ILE A 1 84 ? -2.925 1.419 -5.247 1.00 93.62 84 ILE A O 1
ATOM 699 N N . ALA A 1 85 ? -3.749 1.658 -3.180 1.00 95.44 85 ALA A N 1
ATOM 700 C CA . ALA A 1 85 ? -3.664 0.238 -2.863 1.00 95.44 85 ALA A CA 1
ATOM 701 C C . ALA A 1 85 ? -4.493 -0.610 -3.840 1.00 95.44 85 ALA A C 1
ATOM 703 O O . ALA A 1 85 ? -3.985 -1.603 -4.349 1.00 95.44 85 ALA A O 1
ATOM 704 N N . ALA A 1 86 ? -5.720 -0.197 -4.168 1.00 96.19 86 ALA A N 1
ATOM 705 C CA . ALA A 1 86 ? -6.577 -0.906 -5.120 1.00 96.19 86 ALA A CA 1
ATOM 706 C C . ALA A 1 86 ? -5.969 -0.969 -6.536 1.00 96.19 86 ALA A C 1
ATOM 708 O O . ALA A 1 86 ? -6.010 -2.020 -7.183 1.00 96.19 86 ALA A O 1
ATOM 709 N N . GLU A 1 87 ? -5.354 0.122 -7.006 1.00 95.69 87 GLU A N 1
ATOM 710 C CA . GLU A 1 87 ? -4.617 0.156 -8.278 1.00 95.69 87 GLU A CA 1
ATOM 711 C C . GLU A 1 87 ? -3.443 -0.834 -8.260 1.00 95.69 87 GLU A C 1
ATOM 713 O O . GLU A 1 87 ? -3.289 -1.644 -9.174 1.00 95.69 87 GLU A O 1
ATOM 718 N N . LEU A 1 88 ? -2.643 -0.827 -7.192 1.00 96.62 88 LEU A N 1
ATOM 719 C CA . LEU A 1 88 ? -1.492 -1.720 -7.039 1.00 96.62 88 LEU A CA 1
ATOM 720 C C . LEU A 1 88 ? -1.906 -3.195 -6.949 1.00 96.62 88 LEU A C 1
ATOM 722 O O . LEU A 1 88 ? -1.227 -4.047 -7.524 1.00 96.62 88 LEU A O 1
ATOM 726 N N . VAL A 1 89 ? -3.015 -3.494 -6.265 1.00 97.62 89 VAL A N 1
ATOM 727 C CA . VAL A 1 89 ? -3.613 -4.838 -6.199 1.00 97.62 89 VAL A CA 1
ATOM 728 C C . VAL A 1 89 ? -4.022 -5.308 -7.592 1.00 97.62 89 VAL A C 1
ATOM 730 O O . VAL A 1 89 ? -3.640 -6.400 -8.017 1.00 97.62 89 VAL A O 1
ATOM 733 N N . SER A 1 90 ? -4.692 -4.444 -8.353 1.00 97.50 90 SER A N 1
ATOM 734 C CA . SER A 1 90 ? -5.089 -4.743 -9.732 1.00 97.50 90 SER A CA 1
ATOM 735 C C . SER A 1 90 ? -3.866 -4.989 -10.628 1.00 97.50 90 SER A C 1
ATOM 737 O O . SER A 1 90 ? -3.810 -5.973 -11.364 1.00 97.50 90 SER A O 1
ATOM 739 N N . LEU A 1 91 ? -2.823 -4.157 -10.514 1.00 97.31 91 LEU A N 1
ATOM 740 C CA . LEU A 1 91 ? -1.549 -4.330 -11.228 1.00 97.31 91 LEU A CA 1
ATOM 741 C C . LEU A 1 91 ? -0.812 -5.621 -10.828 1.00 97.31 91 LEU A C 1
ATOM 743 O O . LEU A 1 91 ? -0.089 -6.216 -11.636 1.00 97.31 91 LEU A O 1
ATOM 747 N N . ALA A 1 92 ? -0.984 -6.084 -9.589 1.00 97.44 92 ALA A N 1
ATOM 748 C CA . ALA A 1 92 ? -0.469 -7.367 -9.124 1.00 97.44 92 ALA A CA 1
ATOM 749 C C . ALA A 1 92 ? -1.213 -8.572 -9.736 1.00 97.44 92 ALA A C 1
ATOM 751 O O . ALA A 1 92 ? -0.690 -9.688 -9.679 1.00 97.44 92 ALA A O 1
ATOM 752 N N . GLY A 1 93 ? -2.350 -8.347 -10.404 1.00 97.44 93 GLY A N 1
ATOM 753 C CA . GLY A 1 93 ? -3.217 -9.397 -10.939 1.00 97.44 93 GLY A CA 1
ATOM 754 C C . GLY A 1 93 ? -4.114 -10.021 -9.870 1.00 97.44 93 GLY A C 1
ATOM 755 O O . GLY A 1 93 ? -4.517 -11.171 -10.017 1.00 97.44 93 GLY A O 1
ATOM 756 N N . LEU A 1 94 ? -4.370 -9.290 -8.786 1.00 97.94 94 LEU A N 1
ATOM 757 C CA . LEU A 1 94 ? -5.262 -9.681 -7.701 1.00 97.94 94 LEU A CA 1
ATOM 758 C C . LEU A 1 94 ? -6.545 -8.837 -7.749 1.00 97.94 94 LEU A C 1
ATOM 760 O O . LEU A 1 94 ? -6.586 -7.786 -8.390 1.00 97.94 94 LEU A O 1
ATOM 764 N N . ASP A 1 95 ? -7.584 -9.291 -7.054 1.00 97.69 95 ASP A N 1
ATOM 765 C CA . ASP A 1 95 ? -8.862 -8.582 -6.963 1.00 97.69 95 ASP A CA 1
ATOM 766 C C . ASP A 1 95 ? -8.860 -7.575 -5.792 1.00 97.69 95 ASP A C 1
ATOM 768 O O . ASP A 1 95 ? -8.737 -7.999 -4.641 1.00 97.69 95 ASP A O 1
ATOM 772 N N . PRO A 1 96 ? -9.010 -6.256 -6.028 1.00 96.88 96 PRO A N 1
ATOM 773 C CA . PRO A 1 96 ? -9.018 -5.241 -4.969 1.00 96.88 96 PRO A CA 1
ATOM 774 C C . PRO A 1 96 ? -10.146 -5.377 -3.939 1.00 96.88 96 PRO A C 1
ATOM 776 O O . PRO A 1 96 ? -10.010 -4.820 -2.845 1.00 96.88 96 PRO A O 1
ATOM 779 N N . GLU A 1 97 ? -11.233 -6.087 -4.251 1.00 95.31 97 GLU A N 1
ATOM 780 C CA . GLU A 1 97 ? -12.342 -6.286 -3.309 1.00 95.31 97 GLU A CA 1
ATOM 781 C C . GLU A 1 97 ? -12.077 -7.407 -2.297 1.00 95.31 97 GLU A C 1
ATOM 783 O O . GLU A 1 97 ? -12.640 -7.384 -1.202 1.00 95.31 97 GLU A O 1
ATOM 788 N N . HIS A 1 98 ? -11.188 -8.348 -2.629 1.00 96.00 98 HIS A N 1
ATOM 789 C CA . HIS A 1 98 ? -10.984 -9.576 -1.852 1.00 96.00 98 HIS A CA 1
ATOM 790 C C . HIS A 1 98 ? -9.532 -9.796 -1.416 1.00 96.00 98 HIS A C 1
ATOM 792 O O . HIS A 1 98 ? -9.287 -10.511 -0.447 1.00 96.00 98 HIS A O 1
ATOM 798 N N . ALA A 1 99 ? -8.562 -9.183 -2.098 1.00 96.88 99 ALA A N 1
ATOM 799 C CA . ALA A 1 99 ? -7.154 -9.404 -1.814 1.00 96.88 99 ALA A CA 1
ATOM 800 C C . ALA A 1 99 ? -6.757 -8.842 -0.448 1.00 96.88 99 ALA A C 1
ATOM 802 O O . ALA A 1 99 ? -6.896 -7.651 -0.151 1.00 96.88 99 ALA A O 1
ATOM 803 N N . THR A 1 100 ? -6.172 -9.707 0.361 1.00 96.00 100 THR A N 1
ATOM 804 C CA . THR A 1 100 ? -5.580 -9.389 1.654 1.00 96.00 100 THR A CA 1
ATOM 805 C C . THR A 1 100 ? -4.203 -8.749 1.490 1.00 96.00 100 THR A C 1
ATOM 807 O O . THR A 1 100 ? -3.499 -8.937 0.491 1.00 96.00 100 THR A O 1
ATOM 810 N N . ALA A 1 101 ? -3.748 -8.015 2.509 1.00 94.38 101 ALA A N 1
ATOM 811 C CA . ALA A 1 101 ? -2.389 -7.466 2.475 1.00 94.38 101 ALA A CA 1
ATOM 812 C C . ALA A 1 101 ? -1.312 -8.569 2.452 1.00 94.38 101 ALA A C 1
ATOM 814 O O . ALA A 1 101 ? -0.230 -8.356 1.908 1.00 94.38 101 ALA A O 1
ATOM 815 N N . SER A 1 102 ? -1.602 -9.738 3.037 1.00 94.50 102 SER A N 1
ATOM 816 C CA . SER A 1 102 ? -0.684 -10.881 3.041 1.00 94.50 102 SER A CA 1
ATOM 817 C C . SER A 1 102 ? -0.502 -11.461 1.640 1.00 94.50 102 SER A C 1
ATOM 819 O O . SER A 1 102 ? 0.620 -11.786 1.261 1.00 94.50 102 SER A O 1
ATOM 821 N N . GLU A 1 103 ? -1.575 -11.554 0.851 1.00 96.50 103 GLU A N 1
ATOM 822 C CA . GLU A 1 103 ? -1.487 -11.967 -0.554 1.00 96.50 103 GLU A CA 1
ATOM 823 C C . GLU A 1 103 ? -0.659 -10.968 -1.364 1.00 96.50 103 GLU A C 1
ATOM 825 O O . GLU A 1 103 ? 0.252 -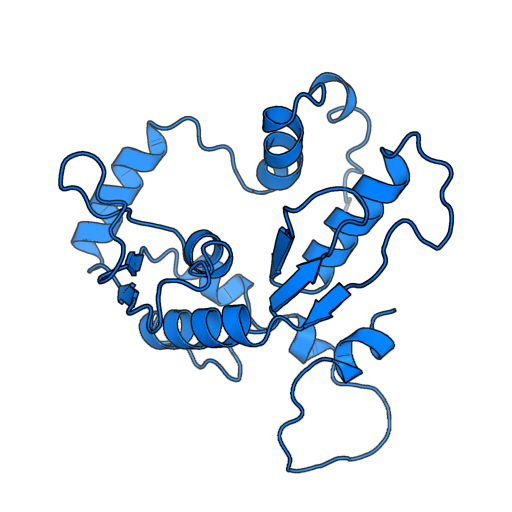11.367 -2.087 1.00 96.50 103 GLU A O 1
ATOM 830 N N . MET A 1 104 ? -0.884 -9.664 -1.172 1.00 97.06 104 MET A N 1
ATOM 831 C CA . MET A 1 104 ? -0.069 -8.624 -1.810 1.00 97.06 104 MET A CA 1
ATOM 832 C C . MET A 1 104 ? 1.412 -8.681 -1.411 1.00 97.06 104 MET A C 1
ATOM 834 O O . MET A 1 104 ? 2.291 -8.512 -2.261 1.00 97.06 104 MET A O 1
ATOM 838 N N . ASP A 1 105 ? 1.714 -8.939 -0.136 1.00 95.12 105 ASP A N 1
ATOM 839 C CA . ASP A 1 105 ? 3.087 -9.146 0.329 1.00 95.12 105 ASP A CA 1
ATOM 840 C C . ASP A 1 105 ? 3.713 -10.403 -0.317 1.00 95.12 105 ASP A C 1
ATOM 842 O O . ASP A 1 105 ? 4.875 -10.358 -0.730 1.00 95.12 105 ASP A O 1
ATOM 846 N N . ALA A 1 106 ? 2.943 -11.485 -0.485 1.00 95.50 106 ALA A N 1
ATOM 847 C CA . ALA A 1 106 ? 3.395 -12.735 -1.101 1.00 95.50 106 ALA A CA 1
ATOM 848 C C . ALA A 1 106 ? 3.700 -12.604 -2.604 1.00 95.50 106 ALA A C 1
ATOM 850 O O . ALA A 1 106 ? 4.634 -13.244 -3.091 1.00 95.50 106 ALA A O 1
ATOM 851 N N . VAL A 1 107 ? 2.986 -11.737 -3.337 1.00 96.62 107 VAL A N 1
ATOM 852 C CA . VAL A 1 107 ? 3.301 -11.445 -4.751 1.00 96.62 107 VAL A CA 1
ATOM 853 C C . VAL A 1 107 ? 4.730 -10.906 -4.900 1.00 96.62 107 VAL A C 1
ATOM 855 O O . VAL A 1 107 ? 5.377 -11.135 -5.926 1.00 96.62 107 VAL A O 1
ATOM 858 N N . ASN A 1 108 ? 5.231 -10.178 -3.893 1.00 95.00 108 ASN A N 1
ATOM 859 C CA . ASN A 1 108 ? 6.580 -9.603 -3.862 1.00 95.00 108 ASN A CA 1
ATOM 860 C C . ASN A 1 108 ? 6.947 -8.838 -5.158 1.00 95.00 108 ASN A C 1
ATOM 862 O O . ASN A 1 108 ? 8.091 -8.858 -5.634 1.00 95.00 108 ASN A O 1
ATOM 866 N N . ALA A 1 109 ? 5.953 -8.172 -5.755 1.00 96.50 109 ALA A N 1
ATOM 867 C CA . ALA A 1 109 ? 6.129 -7.339 -6.937 1.00 96.50 109 ALA A CA 1
ATOM 868 C C . ALA A 1 109 ? 6.896 -6.053 -6.602 1.00 96.50 109 ALA A C 1
ATOM 870 O O . ALA A 1 109 ? 7.055 -5.659 -5.441 1.00 96.50 109 ALA A O 1
ATOM 871 N N . ARG A 1 110 ? 7.385 -5.400 -7.654 1.00 96.62 110 ARG A N 1
ATOM 872 C CA . ARG A 1 110 ? 7.947 -4.055 -7.591 1.00 96.62 110 ARG A CA 1
ATOM 873 C C . ARG A 1 110 ? 7.173 -3.151 -8.521 1.00 96.62 110 ARG A C 1
ATOM 875 O O . ARG A 1 110 ? 6.787 -3.567 -9.616 1.00 96.62 110 ARG A O 1
ATOM 882 N N . PHE A 1 111 ? 6.967 -1.933 -8.054 1.00 95.62 111 PHE A N 1
ATOM 883 C CA . PHE A 1 111 ? 6.191 -0.927 -8.746 1.00 95.62 111 PHE A CA 1
ATOM 884 C C . PHE A 1 111 ? 7.053 0.299 -8.993 1.00 95.62 111 PHE A C 1
ATOM 886 O O . PHE A 1 111 ? 7.976 0.592 -8.233 1.00 95.62 111 PHE A O 1
ATOM 893 N 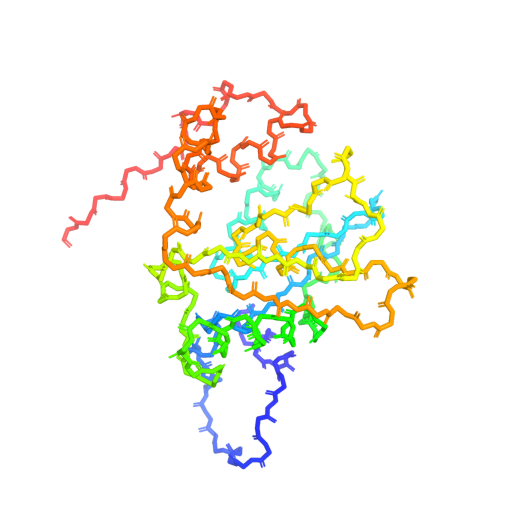N . VAL A 1 112 ? 6.751 1.003 -10.072 1.00 93.69 112 VAL A N 1
ATOM 894 C CA . VAL A 1 112 ? 7.378 2.267 -10.435 1.00 93.69 112 VAL A CA 1
ATOM 895 C C . VAL A 1 112 ? 6.293 3.318 -10.592 1.00 93.69 112 VAL A C 1
ATOM 897 O O . VAL A 1 112 ? 5.210 3.035 -11.105 1.00 93.69 112 VAL A O 1
ATOM 900 N N . ARG A 1 113 ? 6.581 4.534 -10.139 1.00 89.94 113 ARG A N 1
ATOM 901 C CA . ARG A 1 113 ? 5.711 5.693 -10.330 1.00 89.94 113 ARG A CA 1
ATOM 902 C C . ARG A 1 113 ? 6.111 6.411 -11.616 1.00 89.94 113 ARG A C 1
ATOM 904 O O . ARG A 1 113 ? 7.288 6.717 -11.798 1.00 89.94 113 ARG A O 1
ATOM 911 N N . PHE A 1 114 ? 5.157 6.712 -12.498 1.00 85.75 114 PHE A N 1
ATOM 912 C CA . PHE A 1 114 ? 5.481 7.363 -13.775 1.00 85.75 114 PHE A CA 1
ATOM 913 C C . PHE A 1 114 ? 5.563 8.898 -13.712 1.00 85.75 114 PHE A C 1
ATOM 915 O O . PHE A 1 114 ? 6.283 9.488 -14.514 1.00 85.75 114 PHE A O 1
ATOM 922 N N . ASN A 1 115 ? 4.889 9.523 -12.740 1.00 79.25 115 ASN A N 1
ATOM 923 C CA . ASN A 1 115 ? 4.726 10.981 -12.631 1.00 79.25 115 ASN A CA 1
ATOM 924 C C . ASN A 1 115 ? 5.255 11.516 -11.287 1.00 79.25 115 ASN A C 1
ATOM 926 O O . ASN A 1 115 ? 4.527 12.167 -10.532 1.00 79.25 115 ASN A O 1
ATOM 930 N N . CYS A 1 116 ? 6.486 11.153 -10.923 1.00 73.38 116 CYS A N 1
ATOM 931 C CA . CYS A 1 116 ? 7.187 11.759 -9.791 1.00 73.38 116 CYS A CA 1
ATOM 932 C C . CYS A 1 116 ? 8.339 12.604 -10.322 1.00 73.38 116 CYS A C 1
ATOM 934 O O . CYS A 1 116 ? 9.151 12.086 -11.083 1.00 73.38 116 CYS A O 1
ATOM 936 N N . SER A 1 117 ? 8.425 13.871 -9.919 1.00 69.00 117 SER A N 1
ATOM 937 C CA . SER A 1 117 ? 9.581 14.722 -10.230 1.00 69.00 117 SER A CA 1
ATOM 938 C C . SER A 1 117 ? 10.817 14.372 -9.398 1.00 69.00 117 SER A C 1
ATOM 940 O O . SER A 1 117 ? 11.900 14.870 -9.685 1.00 69.00 117 SER A O 1
ATOM 942 N N . GLU A 1 118 ? 10.677 13.512 -8.384 1.00 66.62 118 GLU A N 1
ATOM 943 C CA . GLU A 1 118 ? 11.771 13.001 -7.547 1.00 66.62 118 GLU A CA 1
ATOM 944 C C . GLU A 1 118 ? 12.631 11.951 -8.278 1.00 66.62 118 GLU A C 1
ATOM 946 O O . GLU A 1 118 ? 13.030 10.933 -7.709 1.00 66.62 118 GLU A O 1
ATOM 951 N N . GLU A 1 119 ? 12.918 12.165 -9.562 1.00 67.31 119 GLU A N 1
ATOM 952 C CA . GLU A 1 119 ? 13.926 11.377 -10.263 1.00 67.31 119 GLU A CA 1
ATOM 953 C C . GLU A 1 119 ? 15.300 11.764 -9.706 1.00 67.31 119 GLU A C 1
ATOM 955 O O . GLU A 1 119 ? 15.891 12.783 -10.062 1.00 67.31 119 GLU A O 1
ATOM 960 N N . THR A 1 120 ? 15.826 10.944 -8.798 1.00 68.75 120 THR A N 1
ATOM 961 C CA . THR A 1 120 ? 17.193 11.122 -8.309 1.00 68.75 120 THR A CA 1
ATOM 962 C C . THR A 1 120 ? 18.135 10.553 -9.366 1.00 68.75 120 THR A C 1
ATOM 964 O O . THR A 1 120 ? 18.099 9.359 -9.655 1.00 68.75 120 THR A O 1
ATOM 967 N N . ASN A 1 121 ? 18.965 11.400 -9.981 1.00 76.00 121 ASN A N 1
ATOM 968 C CA . ASN A 1 121 ? 19.937 11.002 -11.012 1.00 76.00 121 ASN A CA 1
ATOM 969 C C . ASN A 1 121 ? 19.315 10.307 -12.245 1.00 76.00 121 ASN A C 1
ATOM 971 O O . ASN A 1 121 ? 19.918 9.397 -12.816 1.00 76.00 121 ASN A O 1
ATOM 975 N N . GLY A 1 122 ? 18.096 10.696 -12.638 1.00 77.31 122 GLY A N 1
ATOM 976 C CA . GLY A 1 122 ? 17.388 10.100 -13.781 1.00 77.31 122 GLY A CA 1
ATOM 977 C C . GLY A 1 122 ? 16.910 8.662 -13.548 1.00 77.31 122 GLY A C 1
ATOM 978 O O . GLY A 1 122 ? 16.521 7.976 -14.492 1.00 77.31 122 GLY A O 1
ATOM 979 N N . GLN A 1 123 ? 16.947 8.180 -12.302 1.00 79.50 123 GLN A N 1
ATOM 980 C CA . GLN A 1 123 ? 16.398 6.883 -11.927 1.00 79.50 123 GLN A CA 1
ATOM 981 C C . GLN A 1 123 ? 15.021 7.065 -11.298 1.00 79.50 123 GLN A C 1
ATOM 983 O O . GLN A 1 123 ? 14.829 7.875 -10.390 1.00 79.50 123 GLN A O 1
ATOM 988 N N . ARG A 1 124 ? 14.054 6.277 -11.774 1.00 83.12 124 ARG A N 1
ATOM 989 C CA . ARG A 1 124 ? 12.720 6.230 -11.176 1.00 83.12 124 ARG A CA 1
ATOM 990 C C . ARG A 1 124 ? 12.747 5.316 -9.957 1.00 83.12 124 ARG A C 1
ATOM 992 O O . ARG A 1 124 ? 13.195 4.174 -10.093 1.00 83.12 124 ARG A O 1
ATOM 999 N N . PRO A 1 125 ? 12.257 5.769 -8.793 1.00 85.50 125 PRO A N 1
ATOM 1000 C CA . PRO A 1 125 ? 12.240 4.940 -7.602 1.00 85.50 125 PRO A CA 1
ATOM 1001 C C . PRO A 1 125 ? 11.350 3.716 -7.831 1.00 85.50 125 PRO A C 1
ATOM 1003 O O . PRO A 1 125 ? 10.170 3.825 -8.180 1.00 85.50 125 PRO A O 1
ATOM 1006 N N . THR A 1 126 ? 11.940 2.539 -7.639 1.00 91.31 126 THR A N 1
ATOM 1007 C CA . THR A 1 126 ? 11.230 1.262 -7.620 1.00 91.31 126 THR A CA 1
ATOM 1008 C C . THR A 1 126 ? 10.908 0.908 -6.180 1.00 91.31 126 THR A C 1
ATOM 1010 O O . THR A 1 126 ? 11.796 0.915 -5.332 1.00 91.31 126 THR A O 1
ATOM 1013 N N . MET A 1 127 ? 9.649 0.601 -5.902 1.00 91.94 127 MET A N 1
ATOM 1014 C CA . MET A 1 127 ? 9.132 0.487 -4.541 1.00 91.94 127 MET A CA 1
ATOM 1015 C C . MET A 1 127 ? 8.347 -0.811 -4.344 1.00 91.94 127 MET A C 1
ATOM 1017 O O . MET A 1 127 ? 7.837 -1.412 -5.300 1.00 91.94 127 MET A O 1
ATOM 1021 N N . ARG A 1 128 ? 8.240 -1.252 -3.086 1.00 94.81 128 ARG A N 1
ATOM 1022 C CA . ARG A 1 128 ? 7.274 -2.283 -2.682 1.00 94.81 128 ARG A CA 1
ATOM 1023 C C . ARG A 1 128 ? 5.896 -1.637 -2.599 1.00 94.81 128 ARG A C 1
ATOM 1025 O O . ARG A 1 128 ? 5.789 -0.444 -2.343 1.00 94.81 128 ARG A O 1
ATOM 1032 N N . TRP A 1 129 ? 4.835 -2.428 -2.749 1.00 95.56 129 TRP A N 1
ATOM 1033 C CA . TRP A 1 129 ? 3.467 -1.892 -2.785 1.00 95.56 129 TRP A CA 1
ATOM 1034 C C . TRP A 1 129 ? 3.113 -1.051 -1.549 1.00 95.56 129 TRP A C 1
ATOM 1036 O O . TRP A 1 129 ? 2.431 -0.043 -1.664 1.00 95.56 129 TRP A O 1
ATOM 1046 N N . ARG A 1 130 ? 3.629 -1.415 -0.372 1.00 93.81 130 ARG A N 1
ATOM 1047 C CA . ARG A 1 130 ? 3.398 -0.648 0.857 1.00 93.81 130 ARG A CA 1
ATOM 1048 C C . ARG A 1 130 ? 4.098 0.697 0.863 1.00 93.81 130 ARG A C 1
ATOM 1050 O O . ARG A 1 130 ? 3.504 1.676 1.293 1.00 93.81 130 ARG A O 1
ATOM 1057 N N . ASP A 1 131 ? 5.322 0.745 0.347 1.00 90.81 131 ASP A N 1
ATOM 1058 C CA . ASP A 1 131 ? 6.045 2.003 0.181 1.00 90.81 131 ASP A CA 1
ATOM 1059 C C . ASP A 1 131 ? 5.302 2.895 -0.820 1.00 90.81 131 ASP A C 1
ATOM 1061 O O . ASP A 1 131 ? 5.161 4.087 -0.581 1.00 90.81 131 ASP A O 1
ATOM 1065 N N . CYS A 1 132 ? 4.726 2.313 -1.879 1.00 92.19 132 CYS A N 1
ATOM 1066 C CA . CYS A 1 132 ? 3.874 3.034 -2.825 1.00 92.19 132 CYS A CA 1
ATOM 1067 C C . CYS A 1 132 ? 2.621 3.631 -2.165 1.00 92.19 132 CYS A C 1
ATOM 1069 O O . CYS A 1 132 ? 2.286 4.780 -2.433 1.00 92.19 132 CYS A O 1
ATOM 1071 N N . VAL A 1 133 ? 1.937 2.865 -1.307 1.00 92.50 133 VAL A N 1
ATOM 1072 C CA . VAL A 1 133 ? 0.739 3.319 -0.579 1.00 92.50 133 VAL A CA 1
ATOM 1073 C C . VAL A 1 133 ? 1.082 4.430 0.416 1.00 92.50 133 VAL A C 1
ATOM 1075 O O . VAL A 1 133 ? 0.360 5.419 0.494 1.00 92.50 133 VAL A O 1
ATOM 1078 N N . SER A 1 134 ? 2.194 4.300 1.143 1.00 88.12 134 SER A N 1
ATOM 1079 C CA . SER A 1 134 ? 2.666 5.329 2.078 1.00 88.12 134 SER A CA 1
ATOM 1080 C C . SER A 1 134 ? 3.197 6.573 1.373 1.00 88.12 134 SER A C 1
ATOM 1082 O O . SER A 1 134 ? 3.141 7.671 1.924 1.00 88.12 134 SER A O 1
ATOM 1084 N N . HIS A 1 135 ? 3.691 6.421 0.145 1.00 84.94 135 HIS A N 1
ATOM 1085 C CA . HIS A 1 135 ? 4.116 7.515 -0.715 1.00 84.94 135 HIS A CA 1
ATOM 1086 C C . HIS A 1 135 ? 2.898 8.151 -1.397 1.00 84.94 135 HIS A C 1
ATOM 1088 O O . HIS A 1 135 ? 2.789 8.209 -2.628 1.00 84.94 135 HIS A O 1
ATOM 1094 N N . THR A 1 136 ? 1.949 8.629 -0.582 1.00 74.69 136 THR A N 1
ATOM 1095 C CA . THR A 1 136 ? 0.840 9.411 -1.109 1.00 74.69 136 THR A CA 1
ATOM 1096 C C . THR A 1 136 ? 1.393 10.683 -1.725 1.00 74.69 136 THR A C 1
ATOM 1098 O O . THR A 1 136 ? 2.105 11.411 -1.035 1.00 74.69 136 THR A O 1
ATOM 1101 N N . PRO A 1 137 ? 1.056 10.986 -2.984 1.00 65.25 137 PRO A N 1
ATOM 1102 C CA . PRO A 1 137 ? 1.454 12.237 -3.596 1.00 65.25 137 PRO A CA 1
ATOM 1103 C C . PRO A 1 137 ? 1.050 13.416 -2.711 1.00 65.25 137 PRO A C 1
ATOM 1105 O O . PRO A 1 137 ? -0.128 13.557 -2.370 1.00 65.25 137 PRO A O 1
ATOM 1108 N N . ASP A 1 138 ? 1.995 14.299 -2.397 1.00 64.25 138 ASP A N 1
ATOM 1109 C CA . ASP A 1 138 ? 1.655 15.623 -1.882 1.00 64.25 138 ASP A CA 1
ATOM 1110 C C . ASP A 1 138 ? 0.622 16.281 -2.809 1.00 64.25 138 ASP A C 1
ATOM 1112 O O . ASP A 1 138 ? 0.507 15.918 -3.989 1.00 64.25 138 ASP A O 1
ATOM 1116 N N . ALA A 1 139 ? -0.152 17.235 -2.285 1.00 58.28 139 ALA A N 1
ATOM 1117 C CA . ALA A 1 139 ? -1.270 17.893 -2.980 1.00 58.28 139 ALA A CA 1
ATOM 1118 C C . ALA A 1 139 ? -0.935 18.437 -4.390 1.00 58.28 139 ALA A C 1
ATOM 1120 O O . ALA A 1 139 ? -1.834 18.750 -5.160 1.00 58.28 139 ALA A O 1
ATOM 1121 N N . LEU A 1 140 ? 0.350 18.514 -4.740 1.00 62.06 140 LEU A N 1
ATOM 1122 C CA . LEU A 1 140 ? 0.882 18.961 -6.021 1.00 62.06 140 LEU A CA 1
ATOM 1123 C C . LEU A 1 140 ? 0.794 17.932 -7.163 1.00 62.06 140 LEU A C 1
ATOM 1125 O O . LEU A 1 140 ? 0.944 18.316 -8.320 1.00 62.06 140 LEU A O 1
ATOM 1129 N N . HIS A 1 141 ? 0.547 16.645 -6.891 1.00 64.94 141 HIS A N 1
ATOM 1130 C CA . HIS A 1 141 ? 0.443 15.636 -7.953 1.00 64.94 141 HIS A CA 1
ATOM 1131 C C . HIS A 1 141 ? -0.998 15.139 -8.094 1.00 64.94 141 HIS A C 1
ATOM 1133 O O . HIS A 1 141 ? -1.478 14.310 -7.315 1.00 64.94 141 HIS A O 1
ATOM 1139 N N . ASN A 1 142 ? -1.683 15.646 -9.120 1.00 65.31 142 ASN A N 1
ATOM 1140 C CA . ASN A 1 142 ? -3.110 15.396 -9.330 1.00 65.31 142 ASN A CA 1
ATOM 1141 C C . ASN A 1 142 ? -3.424 13.957 -9.765 1.00 65.31 142 ASN A C 1
ATOM 1143 O O . ASN A 1 142 ? -4.545 13.506 -9.549 1.00 65.31 142 ASN A O 1
ATOM 1147 N N . GLN A 1 143 ? -2.461 13.218 -10.330 1.00 69.12 143 GLN A N 1
ATOM 1148 C CA . GLN A 1 143 ? -2.622 11.804 -10.686 1.00 69.12 143 GLN A CA 1
ATOM 1149 C C . GLN A 1 143 ? -1.293 11.052 -10.581 1.00 69.12 143 GLN A C 1
ATOM 1151 O O . GLN A 1 143 ? -0.336 11.318 -11.314 1.00 69.12 143 GLN A O 1
ATOM 1156 N N . THR A 1 144 ? -1.239 10.082 -9.674 1.00 75.19 144 THR A N 1
ATOM 1157 C CA . THR A 1 144 ? -0.188 9.064 -9.669 1.00 75.19 144 THR A CA 1
ATOM 1158 C C . THR A 1 144 ? -0.578 7.933 -10.592 1.00 75.19 144 THR A C 1
ATOM 1160 O O . THR A 1 144 ? -1.680 7.417 -10.485 1.00 75.19 144 THR A O 1
ATOM 1163 N N . GLN A 1 145 ? 0.336 7.571 -11.485 1.00 88.69 145 GLN A N 1
ATOM 1164 C CA . GLN A 1 145 ? 0.226 6.379 -12.312 1.00 88.69 145 GLN A CA 1
ATOM 1165 C C . GLN A 1 145 ? 1.295 5.403 -11.853 1.00 88.69 145 GLN A C 1
ATOM 1167 O O . GLN A 1 145 ? 2.481 5.768 -11.798 1.00 88.69 145 GLN A O 1
ATOM 1172 N N . TRP A 1 146 ? 0.872 4.189 -11.526 1.00 93.38 146 TRP A N 1
ATOM 1173 C CA . TRP A 1 146 ? 1.761 3.114 -11.131 1.00 93.38 146 TRP A CA 1
ATOM 1174 C C . TRP A 1 146 ? 1.919 2.102 -12.262 1.00 93.38 146 TRP A C 1
ATOM 1176 O O . TRP A 1 146 ? 1.012 1.835 -13.043 1.00 93.38 146 TRP A O 1
ATOM 1186 N N . GLY A 1 147 ? 3.114 1.531 -12.359 1.00 95.50 147 GLY A N 1
ATOM 1187 C CA . GLY A 1 147 ? 3.412 0.422 -13.252 1.00 95.50 147 GLY A CA 1
ATOM 1188 C C . GLY A 1 147 ? 4.018 -0.724 -12.473 1.00 95.50 147 GLY A C 1
ATOM 1189 O O . GLY A 1 147 ? 4.886 -0.508 -11.628 1.00 95.50 147 GLY A O 1
ATOM 1190 N N . ARG A 1 148 ? 3.599 -1.953 -12.771 1.00 97.19 148 ARG A N 1
ATOM 1191 C CA . ARG A 1 148 ? 4.271 -3.152 -12.269 1.00 97.19 148 ARG A CA 1
ATOM 1192 C C . ARG A 1 148 ? 5.475 -3.471 -13.150 1.00 97.19 148 ARG A C 1
ATOM 1194 O O . ARG A 1 148 ? 5.360 -3.536 -14.372 1.00 97.19 148 ARG A O 1
ATOM 1201 N N . LEU A 1 149 ? 6.622 -3.715 -12.526 1.00 96.38 149 LEU A N 1
ATOM 1202 C CA . LEU A 1 149 ? 7.806 -4.185 -13.238 1.00 96.38 149 LEU A CA 1
ATOM 1203 C C . LEU A 1 149 ? 7.616 -5.630 -13.704 1.00 96.38 149 LEU A C 1
ATOM 1205 O O . LEU A 1 149 ? 7.013 -6.451 -13.007 1.00 96.38 149 LEU A O 1
ATOM 1209 N N . SER A 1 150 ? 8.189 -5.960 -14.863 1.00 96.69 150 SER A N 1
ATOM 1210 C CA . SER A 1 150 ? 8.223 -7.345 -15.330 1.00 96.69 150 SER A CA 1
ATOM 1211 C C . SER A 1 150 ? 8.976 -8.234 -14.326 1.00 96.69 150 SER A C 1
ATOM 1213 O O . SER A 1 150 ? 9.857 -7.741 -13.612 1.00 96.69 150 SER A O 1
ATOM 1215 N N . PRO A 1 151 ? 8.689 -9.548 -14.267 1.00 95.56 151 PRO A N 1
ATOM 1216 C CA . PRO A 1 151 ? 9.352 -10.450 -13.323 1.00 95.56 151 PRO A CA 1
ATOM 1217 C C . PRO A 1 151 ? 10.884 -10.398 -13.395 1.00 95.56 151 PRO A C 1
ATOM 1219 O O . PRO A 1 151 ? 11.544 -10.410 -12.356 1.00 95.56 151 PRO A O 1
ATOM 1222 N N . LEU A 1 152 ? 11.437 -10.270 -14.607 1.00 96.31 152 LEU A N 1
ATOM 1223 C CA . LEU A 1 152 ? 12.877 -10.164 -14.844 1.00 96.31 152 LEU A CA 1
ATOM 1224 C C . LEU A 1 152 ? 13.466 -8.873 -14.254 1.00 96.31 152 LEU A C 1
ATOM 1226 O O . LEU A 1 152 ? 14.463 -8.922 -13.534 1.00 96.31 152 LEU A O 1
ATOM 1230 N N . VAL A 1 153 ? 12.839 -7.721 -14.515 1.00 95.31 153 VAL A N 1
ATOM 1231 C CA . VAL A 1 153 ? 13.311 -6.427 -13.992 1.00 95.31 153 VAL A CA 1
ATOM 1232 C C . VAL A 1 153 ? 13.143 -6.372 -12.473 1.00 95.31 153 VAL A C 1
ATOM 1234 O O . VAL A 1 153 ? 14.060 -5.955 -11.770 1.00 95.31 153 VAL A O 1
ATOM 1237 N N . ALA A 1 154 ? 12.019 -6.865 -11.946 1.00 95.25 154 ALA A N 1
ATOM 1238 C CA . ALA A 1 154 ? 11.783 -6.949 -10.508 1.00 95.25 154 ALA A CA 1
ATOM 1239 C C . ALA A 1 154 ? 12.821 -7.838 -9.801 1.00 95.25 154 ALA A C 1
ATOM 1241 O O . ALA A 1 154 ? 13.267 -7.496 -8.710 1.00 95.25 154 ALA A O 1
ATOM 1242 N N . ALA A 1 155 ? 13.245 -8.949 -10.416 1.00 93.62 155 ALA A N 1
ATOM 1243 C CA . ALA A 1 155 ? 14.322 -9.781 -9.880 1.00 93.62 155 ALA A CA 1
ATOM 1244 C C . ALA A 1 155 ? 15.656 -9.024 -9.822 1.00 93.62 155 ALA A C 1
ATOM 1246 O O . ALA A 1 155 ? 16.352 -9.110 -8.815 1.00 93.62 155 ALA A O 1
ATOM 1247 N N . ASN A 1 156 ? 15.980 -8.232 -10.851 1.00 92.69 156 ASN A N 1
ATOM 1248 C CA . ASN A 1 156 ? 17.184 -7.401 -10.842 1.00 92.69 156 ASN A CA 1
ATOM 1249 C C . ASN A 1 156 ? 17.155 -6.333 -9.742 1.00 92.69 156 ASN A C 1
ATOM 1251 O O . ASN A 1 156 ? 18.153 -6.152 -9.053 1.00 92.69 156 ASN A O 1
ATOM 1255 N N . VAL A 1 157 ? 16.010 -5.669 -9.554 1.00 91.62 157 VAL A N 1
ATOM 1256 C CA . VAL A 1 157 ? 15.810 -4.691 -8.473 1.00 91.62 157 VAL A CA 1
ATOM 1257 C C . VAL A 1 157 ? 16.000 -5.351 -7.107 1.00 91.62 157 VAL A C 1
ATOM 1259 O O . VAL A 1 157 ? 16.769 -4.848 -6.298 1.00 91.62 157 VAL A O 1
ATOM 1262 N N . ARG A 1 158 ? 15.379 -6.515 -6.873 1.00 91.31 158 ARG A N 1
ATOM 1263 C CA . ARG A 1 158 ? 15.503 -7.248 -5.601 1.00 91.31 158 ARG A CA 1
ATOM 1264 C C . ARG A 1 158 ? 16.942 -7.628 -5.268 1.00 91.31 158 ARG A C 1
ATOM 1266 O O . ARG A 1 158 ? 17.363 -7.411 -4.144 1.00 91.31 158 ARG A O 1
ATOM 1273 N N . MET A 1 159 ? 17.713 -8.099 -6.250 1.00 89.06 159 MET A N 1
ATOM 1274 C CA . MET A 1 159 ? 19.129 -8.411 -6.025 1.00 89.06 159 MET A CA 1
ATOM 1275 C C . MET A 1 159 ? 19.936 -7.198 -5.554 1.00 89.06 159 MET A C 1
ATOM 1277 O O . MET A 1 159 ? 20.947 -7.381 -4.896 1.00 89.06 159 MET A O 1
ATOM 1281 N N . ARG A 1 160 ? 19.523 -5.969 -5.893 1.00 85.31 160 ARG A N 1
ATOM 1282 C CA . ARG A 1 160 ? 20.179 -4.739 -5.421 1.00 85.31 160 ARG A CA 1
ATOM 1283 C C . ARG A 1 160 ? 19.698 -4.319 -4.036 1.00 85.31 160 ARG A C 1
ATOM 1285 O O . ARG A 1 160 ? 20.479 -3.740 -3.294 1.00 85.31 160 ARG A O 1
ATOM 1292 N N . GLU A 1 161 ? 18.443 -4.618 -3.699 1.00 83.38 161 GLU A N 1
ATOM 1293 C CA . GLU A 1 161 ? 17.898 -4.383 -2.357 1.00 83.38 161 GLU A CA 1
ATOM 1294 C C . GLU A 1 161 ? 18.627 -5.198 -1.295 1.00 83.38 161 GLU A C 1
ATOM 1296 O O . GLU A 1 161 ? 18.798 -4.692 -0.200 1.00 83.38 161 GLU A O 1
ATOM 1301 N N . ASP A 1 162 ? 19.083 -6.412 -1.615 1.00 66.75 162 ASP A N 1
ATOM 1302 C CA . ASP A 1 162 ? 19.800 -7.277 -0.664 1.00 66.75 162 ASP A CA 1
ATOM 1303 C C . ASP A 1 162 ? 21.179 -6.720 -0.251 1.00 66.75 162 ASP A C 1
ATOM 1305 O O . ASP A 1 162 ? 21.767 -7.182 0.726 1.00 66.75 162 ASP A O 1
ATOM 1309 N N . PHE A 1 163 ? 21.703 -5.728 -0.981 1.00 61.94 163 PHE A N 1
ATOM 1310 C CA . PHE A 1 163 ? 22.925 -4.998 -0.614 1.00 61.94 163 PHE A CA 1
ATOM 1311 C C . PHE A 1 163 ? 22.647 -3.727 0.185 1.00 61.94 163 PHE A C 1
ATOM 1313 O O . PHE A 1 163 ? 23.569 -3.159 0.773 1.00 61.94 163 PHE A O 1
ATOM 1320 N N . ASP A 1 164 ? 21.400 -3.269 0.184 1.00 58.09 164 ASP A N 1
ATOM 1321 C CA . ASP A 1 164 ? 20.942 -2.261 1.120 1.00 58.09 164 ASP A CA 1
ATOM 1322 C C . ASP A 1 164 ? 20.580 -3.013 2.407 1.00 58.09 164 ASP A C 1
ATOM 1324 O O . ASP A 1 164 ? 19.956 -4.070 2.355 1.00 58.09 164 ASP A O 1
ATOM 1328 N N . ASP A 1 165 ? 20.990 -2.527 3.575 1.00 55.41 165 ASP A N 1
ATOM 1329 C CA . ASP A 1 165 ? 20.841 -3.218 4.872 1.00 55.41 165 ASP A CA 1
ATOM 1330 C C . ASP A 1 165 ? 19.367 -3.162 5.363 1.00 55.41 165 ASP A C 1
ATOM 1332 O O . ASP A 1 165 ? 19.044 -2.850 6.517 1.00 55.41 165 ASP A O 1
ATOM 1336 N N . TYR A 1 166 ? 18.430 -3.367 4.431 1.00 50.72 166 TYR A N 1
ATOM 1337 C CA . TYR A 1 166 ? 17.002 -3.173 4.567 1.00 50.72 166 TYR A CA 1
ATOM 1338 C C . TYR A 1 166 ? 16.419 -4.330 5.360 1.00 50.72 166 TYR A C 1
ATOM 1340 O O . TYR A 1 166 ? 16.107 -5.417 4.871 1.00 50.72 166 TYR A O 1
ATOM 1348 N N . THR A 1 167 ? 16.283 -4.071 6.645 1.00 52.16 167 THR A N 1
ATOM 1349 C CA . THR A 1 167 ? 16.024 -5.086 7.646 1.00 52.16 167 THR A CA 1
ATOM 1350 C C . THR A 1 167 ? 14.548 -5.541 7.594 1.00 52.16 167 THR A C 1
ATOM 1352 O O . THR A 1 167 ? 13.659 -4.729 7.304 1.00 52.16 167 THR A O 1
ATOM 1355 N N . PRO A 1 168 ? 14.241 -6.841 7.802 1.00 49.53 168 PRO A N 1
ATOM 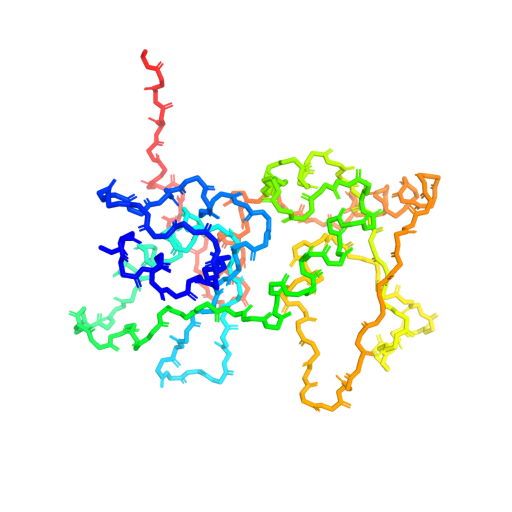1356 C CA . PRO A 1 168 ? 12.895 -7.406 7.634 1.00 49.53 168 PRO A CA 1
ATOM 1357 C C . PRO A 1 168 ? 11.830 -6.732 8.511 1.00 49.53 168 PRO A C 1
ATOM 1359 O O . PRO A 1 168 ? 12.126 -6.195 9.570 1.00 49.53 168 PRO A O 1
ATOM 1362 N N . ARG A 1 169 ? 10.551 -6.804 8.116 1.00 51.03 169 ARG A N 1
ATOM 1363 C CA . ARG A 1 169 ? 9.471 -5.913 8.594 1.00 51.03 169 ARG A CA 1
ATOM 1364 C C . ARG A 1 169 ? 9.137 -5.947 10.104 1.00 51.03 169 ARG A C 1
ATOM 1366 O O . ARG A 1 169 ? 8.570 -4.979 10.598 1.00 51.03 169 ARG A O 1
ATOM 1373 N N . TYR A 1 170 ? 9.546 -6.952 10.882 1.00 48.06 170 TYR A N 1
ATOM 1374 C CA . TYR A 1 170 ? 9.482 -6.846 12.357 1.00 48.06 170 TYR A CA 1
ATOM 1375 C C . TYR A 1 170 ? 10.418 -5.760 12.897 1.00 48.06 170 TYR A C 1
ATOM 1377 O O . TYR A 1 170 ? 10.122 -5.099 13.893 1.00 48.06 170 TYR A O 1
ATOM 1385 N N . GLU A 1 171 ? 11.506 -5.512 12.179 1.00 50.03 171 GLU A N 1
ATOM 1386 C CA . GLU A 1 171 ? 12.354 -4.360 12.393 1.00 50.03 171 GLU A CA 1
ATOM 1387 C C . GLU A 1 171 ? 11.819 -3.101 11.725 1.00 50.03 171 GLU A C 1
ATOM 1389 O O . GLU A 1 171 ? 12.326 -2.048 12.046 1.00 50.03 171 GLU A O 1
ATOM 1394 N N . TRP A 1 172 ? 10.791 -3.124 10.870 1.00 50.22 172 TRP A N 1
ATOM 1395 C CA . TRP A 1 172 ? 10.247 -1.885 10.294 1.00 50.22 172 TRP A CA 1
ATOM 1396 C C . TRP A 1 172 ? 9.643 -1.005 11.379 1.00 50.22 172 TRP A C 1
ATOM 1398 O O . TRP A 1 172 ? 10.008 0.160 11.458 1.00 50.22 172 TRP A O 1
ATOM 1408 N N . CYS A 1 173 ? 8.848 -1.566 12.298 1.00 52.44 173 CYS A N 1
ATOM 1409 C CA . CYS A 1 173 ? 8.475 -0.839 13.510 1.00 52.44 173 CYS A CA 1
ATOM 1410 C C . CYS A 1 173 ? 9.744 -0.395 14.258 1.00 52.44 173 CYS A C 1
ATOM 1412 O O . CYS A 1 173 ? 9.920 0.788 14.505 1.00 52.44 173 CYS A O 1
ATOM 1414 N N . ALA A 1 174 ? 10.699 -1.288 14.532 1.00 51.25 174 ALA A N 1
ATOM 1415 C CA . ALA A 1 174 ? 11.909 -0.935 15.288 1.00 51.25 174 ALA A CA 1
ATOM 1416 C C . ALA A 1 174 ? 12.837 0.113 14.609 1.00 51.25 174 ALA A C 1
ATOM 1418 O O . ALA A 1 174 ? 13.501 0.885 15.301 1.00 51.25 174 ALA A O 1
ATOM 1419 N N . LEU A 1 175 ? 12.885 0.183 13.277 1.00 49.62 175 LEU A N 1
ATOM 1420 C CA . LEU A 1 175 ? 13.754 1.024 12.443 1.00 49.62 175 LEU A CA 1
ATOM 1421 C C . LEU A 1 175 ? 13.089 2.327 12.057 1.00 49.62 175 LEU A C 1
ATOM 1423 O O . LEU A 1 175 ? 13.761 3.354 12.081 1.00 49.62 175 LEU A O 1
ATOM 1427 N N . TYR A 1 176 ? 11.790 2.305 11.759 1.00 52.06 176 TYR A N 1
ATOM 1428 C CA . TYR A 1 176 ? 10.964 3.505 11.675 1.00 52.06 176 TYR A CA 1
ATOM 1429 C C . TYR A 1 176 ? 11.148 4.342 12.953 1.00 52.06 176 TYR A C 1
ATOM 1431 O O . TYR A 1 176 ? 11.340 5.556 12.905 1.00 52.06 176 TYR A O 1
ATOM 1439 N N . LEU A 1 177 ? 11.236 3.667 14.099 1.00 52.00 177 LEU A N 1
ATOM 1440 C CA . LEU A 1 177 ? 11.501 4.282 15.394 1.00 52.00 177 LEU A CA 1
ATOM 1441 C C . LEU A 1 177 ? 12.984 4.640 15.594 1.00 52.00 177 LEU A C 1
ATOM 1443 O O . LEU A 1 177 ? 13.297 5.729 16.075 1.00 52.00 177 LEU A O 1
ATOM 1447 N N . SER A 1 178 ? 13.916 3.785 15.164 1.00 46.94 178 SER A N 1
ATOM 1448 C CA . SER A 1 178 ? 15.358 4.059 15.265 1.00 46.94 178 SER A CA 1
ATOM 1449 C C . SER A 1 178 ? 15.835 5.222 14.386 1.00 46.94 178 SER A C 1
ATOM 1451 O O . SER A 1 178 ? 16.734 5.947 14.809 1.00 46.94 178 SER A O 1
ATOM 1453 N N . ARG A 1 179 ? 15.260 5.430 13.192 1.00 45.75 179 ARG A N 1
ATOM 1454 C CA . ARG A 1 179 ? 15.598 6.542 12.279 1.00 45.75 179 ARG A CA 1
ATOM 1455 C C . ARG A 1 179 ? 15.167 7.909 12.823 1.00 45.75 179 ARG A C 1
ATOM 1457 O O . ARG A 1 179 ? 15.713 8.917 12.395 1.00 45.75 179 ARG A O 1
ATOM 1464 N N . ARG A 1 180 ? 14.258 7.951 13.805 1.00 52.50 180 ARG A N 1
ATOM 1465 C CA . ARG A 1 180 ? 13.843 9.175 14.516 1.00 52.50 180 ARG A CA 1
ATOM 1466 C C . ARG A 1 180 ? 14.507 9.349 15.889 1.00 52.50 180 ARG A C 1
ATOM 1468 O O . ARG A 1 180 ? 13.972 10.028 16.758 1.00 52.50 180 ARG A O 1
ATOM 1475 N N . GLY A 1 181 ? 15.670 8.726 16.095 1.00 44.66 181 GLY A N 1
ATOM 1476 C CA . GLY A 1 181 ? 16.491 8.923 17.295 1.00 44.66 181 GLY A CA 1
ATOM 1477 C C . GLY A 1 181 ? 16.123 8.049 18.500 1.00 44.66 181 GLY A C 1
ATOM 1478 O O . GLY A 1 181 ? 16.638 8.286 19.593 1.00 44.66 181 GLY A O 1
ATOM 1479 N N . PHE A 1 182 ? 15.276 7.023 18.342 1.00 52.00 182 PHE A N 1
ATOM 1480 C CA . PHE A 1 182 ? 14.953 6.112 19.446 1.00 52.00 182 PHE A CA 1
ATOM 1481 C C . PHE A 1 182 ? 15.946 4.945 19.555 1.00 52.00 182 PHE A C 1
ATOM 1483 O O . PHE A 1 182 ? 16.337 4.304 18.583 1.00 52.00 182 PHE A O 1
ATOM 1490 N N . ASN A 1 183 ? 16.386 4.672 20.784 1.00 48.78 183 ASN A N 1
A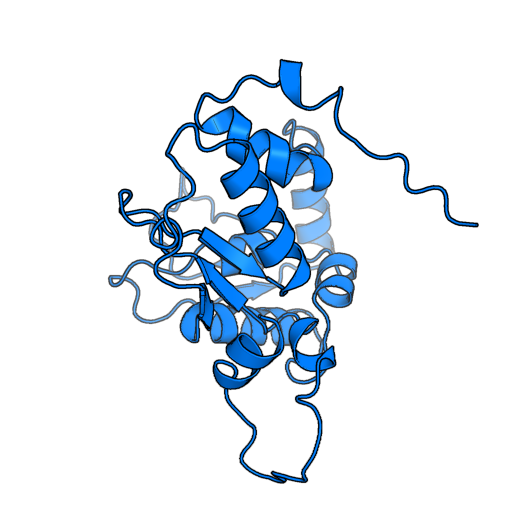TOM 1491 C CA . ASN A 1 183 ? 17.517 3.794 21.078 1.00 48.78 183 ASN A CA 1
ATOM 1492 C C . ASN A 1 183 ? 17.150 2.297 20.964 1.00 48.78 183 ASN A C 1
ATOM 1494 O O . ASN A 1 183 ? 16.352 1.787 21.755 1.00 48.78 183 ASN A O 1
ATOM 1498 N N . LYS A 1 184 ? 17.797 1.573 20.035 1.00 50.47 184 LYS A N 1
ATOM 1499 C CA . LYS A 1 184 ? 17.581 0.135 19.755 1.00 50.47 184 LYS A CA 1
ATOM 1500 C C . LYS A 1 184 ? 17.744 -0.784 20.978 1.00 50.47 184 LYS A C 1
ATOM 1502 O O . LYS A 1 184 ? 17.160 -1.867 21.004 1.00 50.47 184 LYS A O 1
ATOM 1507 N N . LYS A 1 185 ? 18.500 -0.375 22.011 1.00 53.53 185 LYS A N 1
ATOM 1508 C CA . LYS A 1 185 ? 18.805 -1.224 23.182 1.00 53.53 185 LYS A CA 1
ATOM 1509 C C . LYS A 1 185 ? 17.574 -1.663 23.988 1.00 53.53 185 LYS A C 1
ATOM 1511 O O . LYS A 1 185 ? 17.641 -2.703 24.622 1.00 53.53 185 LYS A O 1
ATOM 1516 N N . LYS A 1 186 ? 16.450 -0.936 23.942 1.00 53.50 186 LYS A N 1
ATOM 1517 C CA . LYS A 1 186 ? 15.237 -1.283 24.714 1.00 53.50 186 LYS A CA 1
ATOM 1518 C C . LYS A 1 186 ? 14.297 -2.285 24.034 1.00 53.50 186 LYS A C 1
ATOM 1520 O O . LYS A 1 186 ? 13.366 -2.766 24.671 1.00 53.50 186 LYS A O 1
ATOM 1525 N N . PHE A 1 187 ? 14.502 -2.590 22.752 1.00 44.62 187 PHE A N 1
ATOM 1526 C CA . PHE A 1 187 ? 13.551 -3.410 21.993 1.00 44.62 187 PHE A CA 1
ATOM 1527 C C . PHE A 1 187 ? 13.755 -4.918 22.217 1.00 44.62 187 PHE A C 1
ATOM 1529 O O . PHE A 1 187 ? 12.787 -5.675 22.221 1.00 44.62 187 PHE A O 1
ATOM 1536 N N . LYS A 1 188 ? 14.998 -5.356 22.471 1.00 47.06 188 LYS A N 1
ATOM 1537 C CA . LYS A 1 188 ? 15.330 -6.782 22.652 1.00 47.06 188 LYS A CA 1
ATOM 1538 C C . LYS A 1 188 ? 14.715 -7.411 23.911 1.00 47.06 188 LYS A C 1
ATOM 1540 O O . LYS A 1 188 ? 14.456 -8.607 23.901 1.00 47.06 188 LYS A O 1
ATOM 1545 N N . ASP A 1 189 ? 14.383 -6.614 24.927 1.00 47.88 189 ASP A N 1
ATOM 1546 C CA . ASP A 1 189 ? 13.911 -7.120 26.227 1.00 47.88 189 ASP A CA 1
ATOM 1547 C C . ASP A 1 189 ? 12.383 -7.284 26.334 1.00 47.88 189 ASP A C 1
ATOM 1549 O O . ASP A 1 189 ? 11.878 -7.680 27.382 1.00 47.88 189 ASP A O 1
ATOM 1553 N N . THR A 1 190 ? 11.609 -6.966 25.287 1.00 44.34 190 THR A N 1
ATOM 1554 C CA . THR A 1 190 ? 10.130 -6.950 25.380 1.00 44.34 190 THR A CA 1
ATOM 1555 C C . THR A 1 190 ? 9.393 -7.775 24.331 1.00 44.34 190 THR A C 1
ATOM 1557 O O . THR A 1 190 ? 8.165 -7.713 24.291 1.00 44.34 190 THR A O 1
ATOM 1560 N N . SER A 1 191 ? 10.094 -8.573 23.518 1.00 34.72 191 SER A N 1
ATOM 1561 C CA . SER A 1 191 ? 9.437 -9.477 22.568 1.00 34.72 191 SER A CA 1
ATOM 1562 C C . SER A 1 191 ? 8.823 -10.670 23.320 1.00 34.72 191 SER A C 1
ATOM 1564 O O . SER A 1 191 ? 9.573 -11.470 23.890 1.00 34.72 191 SER A O 1
ATOM 1566 N N . PRO A 1 192 ? 7.485 -10.822 23.368 1.00 39.09 192 PRO A N 1
ATOM 1567 C CA . PRO A 1 192 ? 6.879 -12.034 23.884 1.00 39.09 192 PRO A CA 1
ATOM 1568 C C . PRO A 1 192 ? 7.128 -13.129 22.853 1.00 39.09 192 PRO A C 1
ATOM 1570 O O . PRO A 1 192 ? 6.702 -13.026 21.703 1.00 39.09 192 PRO A O 1
ATOM 1573 N N . THR A 1 193 ? 7.819 -14.191 23.258 1.00 35.75 193 THR A N 1
ATOM 1574 C CA . THR A 1 193 ? 7.828 -15.429 22.484 1.00 35.75 193 THR A CA 1
ATOM 1575 C C . THR A 1 193 ? 6.383 -15.913 22.394 1.00 35.75 193 THR A C 1
ATOM 1577 O O . THR A 1 193 ? 5.804 -16.390 23.367 1.00 35.75 193 THR A O 1
ATOM 1580 N N . CYS A 1 194 ? 5.765 -15.722 21.229 1.00 28.59 194 CYS A N 1
ATOM 1581 C CA . CYS A 1 194 ? 4.472 -16.301 20.913 1.00 28.59 194 CYS A CA 1
ATOM 1582 C C . CYS A 1 194 ? 4.698 -17.811 20.770 1.00 28.59 194 CYS A C 1
ATOM 1584 O O . CYS A 1 194 ? 5.050 -18.305 19.702 1.00 28.59 194 CYS A O 1
ATOM 1586 N N . LYS A 1 195 ? 4.619 -18.537 21.890 1.00 31.64 195 LYS A N 1
ATOM 1587 C CA . LYS A 1 195 ? 4.538 -19.995 21.877 1.00 31.64 195 LYS A CA 1
ATOM 1588 C C . LYS A 1 195 ? 3.123 -20.339 21.431 1.00 31.64 195 LYS A C 1
ATOM 1590 O O . LYS A 1 195 ? 2.184 -20.199 22.207 1.00 31.64 195 LYS A O 1
ATOM 1595 N N . LEU A 1 196 ? 2.993 -20.721 20.166 1.00 29.95 196 LEU A N 1
ATOM 1596 C CA . LEU A 1 196 ? 1.816 -21.419 19.672 1.00 29.95 196 LEU A CA 1
ATOM 1597 C C . LEU A 1 196 ? 1.786 -22.787 20.365 1.00 29.95 196 LEU A C 1
ATOM 1599 O O . LEU A 1 196 ? 2.710 -23.585 20.199 1.00 29.95 196 LEU A O 1
ATOM 1603 N N . SER A 1 197 ? 0.780 -22.978 21.213 1.00 37.22 197 SER A N 1
ATOM 1604 C CA . SER A 1 197 ? 0.348 -24.270 21.751 1.00 37.22 197 SER A CA 1
ATOM 1605 C C . SER A 1 197 ? -0.726 -24.863 20.860 1.00 37.22 197 SER A C 1
ATOM 1607 O O . SER A 1 197 ? -1.636 -24.074 20.511 1.00 37.22 197 SER A O 1
#

Radius of gyration: 18.22 Å; chains: 1; bounding box: 51×43×45 Å

Sequence (197 aa):
MKALLLSLLPTPMSKLQQDYPDLDRLELATSVFRIQRTVETQSDVVIRWDEARVCLHWWVRNSKLPIQKEAFESVEFDKRSSQIAAELVSLAGLDPEHATASEMDAVNARFVRFNCSEETNGQRPTMRWRDCVSHTPDALHNQTQWGRLSPLVAANVRMREDFDDYTPRYEWCALYLSRRGFNKKKFKDTSPTCKLS

pLDDT: mean 74.13, std 18.96, range [28.59, 97.94]

Organism: NCBI:txid2862362

Foldseek 3Di:
DLVVALVQDPDPPPDPDDDDRDSLQLQALLQWKWFDAPPDPDIFIDRGPVRVVVLVVVCCVPPPPPVDVPRGVDTHGDNQLSVLSCLLCVLLVHHRRNHGVVNLVVSLWWKFWPDDPPCDVVDTDIDRSVVRSRPRDDPPDPDTDMHIDDPVVSVVVVVVVVVVPPDDCVCVSVVVCVVVPDDSPPPVVDDPPPPDD